Protein AF-A0A7K3DHT8-F1 (afdb_monomer_lite)

Foldseek 3Di:
DVVVVVVVVCVVVVVVNVVVVVVVVVVVVVVCVVVVVVVVVVVVVVVVVVVVVCVPPDDDDFAAADDDDPPDPVDDDDDDDADALPDPDKDKDKDKDFPHGDDDDPVVQVVVCPDPPRPHGWDKTKIKMKMKMWHWHFFDKDQDDPPDDDDDDDDDDDDDDRDIDGHGIDIDIDIDMDIDMDTQQLCCCDDPNVPPDFPDADDDHNVCNPPQADADDPVRCVVVVNDQQDWDDHRNRIHGYRTD

Sequence (244 aa):
MFFTYLRRELRRRRKAALVVASGLALGIALVIVVNSVSSGMNKAQDKVLQSLYGLGTDMTVTKAASAPQSGESGRPRFKFDAKDSDSDEEQSSDRVMVQGFQTLAASTADKVAGQDGVADTVGGLSLQVMKVDGQFTRGQFKQDGSGGGGRTGGPGGGSGQPQGRVEGGGASFAVNSYSVYGTDVTKQGLGPLTSSKITKGRTFKASETDAKVVVADASYAKEKKLAVGDTVTVKGTKYKVIGV

Secondary structure (DSSP, 8-state):
-HHHHHHHHHHHSHHHHHHHHHHHHHHHHHHHHHHHHHHHHHHHHHHHHHHHHTTT------BPPPPPPTT---------PPBPTT----EEEEEEEESSSBPPPHHHHHHHHTSTT------EEEEEEEEEEEEEEPPEEEEP-------------------EEEE--EEEEEEEEEEEEEE-TT-TTSSTTTT---SSB----TT-TT-SEEEPPHHHHHHTT--TT-EEEETTEEEEEEE-

Radius of gyration: 37.82 Å; chains: 1; bounding box: 107×51×112 Å

Structure (mmCIF, N/CA/C/O backbone):
data_AF-A0A7K3DHT8-F1
#
_entry.id   AF-A0A7K3DHT8-F1
#
loop_
_atom_site.group_PDB
_atom_site.id
_atom_site.type_symbol
_atom_site.label_atom_id
_atom_site.label_alt_id
_atom_site.label_comp_id
_atom_site.label_asym_id
_atom_site.label_entity_id
_atom_site.label_seq_id
_atom_site.pdbx_PDB_ins_code
_atom_site.Cartn_x
_atom_site.Cartn_y
_atom_site.Cartn_z
_atom_site.occupancy
_atom_site.B_iso_or_equiv
_atom_site.auth_seq_id
_atom_site.auth_comp_id
_atom_site.auth_asym_id
_atom_site.auth_atom_id
_atom_site.pdbx_PDB_model_num
ATOM 1 N N . MET A 1 1 ? 49.530 -25.933 -47.198 1.00 73.69 1 MET A N 1
ATOM 2 C CA . MET A 1 1 ? 50.936 -25.455 -47.175 1.00 73.69 1 MET A CA 1
ATOM 3 C C . MET A 1 1 ? 51.089 -23.969 -46.811 1.00 73.69 1 MET A C 1
ATOM 5 O O . MET A 1 1 ? 52.024 -23.643 -46.091 1.00 73.69 1 MET A O 1
ATOM 9 N N . PHE A 1 2 ? 50.188 -23.066 -47.217 1.00 82.19 2 PHE A N 1
ATOM 10 C CA . PHE A 1 2 ? 50.310 -21.614 -46.979 1.00 82.19 2 PHE A CA 1
ATOM 11 C C . PHE A 1 2 ? 50.386 -21.185 -45.493 1.00 82.19 2 PHE A C 1
ATOM 13 O O . PHE A 1 2 ? 51.348 -20.537 -45.087 1.00 82.19 2 PHE A O 1
ATOM 20 N N . PHE A 1 3 ? 49.444 -21.617 -44.643 1.00 81.06 3 PHE A N 1
ATOM 21 C CA . PHE A 1 3 ? 49.417 -21.242 -43.216 1.00 81.06 3 PHE A CA 1
ATOM 22 C C . PHE A 1 3 ? 50.651 -21.703 -42.427 1.00 81.06 3 PHE A C 1
ATOM 24 O O . PHE A 1 3 ? 51.114 -21.013 -41.520 1.00 81.06 3 PHE A O 1
ATOM 31 N N . THR A 1 4 ? 51.221 -22.855 -42.786 1.00 82.56 4 THR A N 1
ATOM 32 C CA . THR A 1 4 ? 52.458 -23.374 -42.185 1.00 82.56 4 THR A CA 1
ATOM 33 C C . THR A 1 4 ? 53.684 -22.540 -42.557 1.00 82.56 4 THR A C 1
ATOM 35 O O . THR A 1 4 ? 54.540 -22.321 -41.697 1.00 82.56 4 THR A O 1
ATOM 38 N N . TYR A 1 5 ? 53.756 -22.030 -43.792 1.00 82.88 5 TYR A N 1
ATOM 39 C CA . TYR A 1 5 ? 54.814 -21.106 -44.213 1.00 82.88 5 TYR A CA 1
ATOM 40 C C . TYR A 1 5 ? 54.644 -19.726 -43.567 1.00 82.88 5 TYR A C 1
ATOM 42 O O . TYR A 1 5 ? 55.590 -19.224 -42.961 1.00 82.88 5 TYR A O 1
ATOM 50 N N . LEU A 1 6 ? 53.427 -19.175 -43.563 1.00 83.69 6 LEU A N 1
ATOM 51 C CA . LEU A 1 6 ? 53.108 -17.895 -42.920 1.00 83.69 6 LEU A CA 1
ATOM 52 C C . LEU A 1 6 ? 53.439 -17.902 -41.418 1.00 83.69 6 LEU A C 1
ATOM 54 O O . LEU A 1 6 ? 54.089 -16.993 -40.904 1.00 83.69 6 LEU A O 1
ATOM 58 N N . ARG A 1 7 ? 53.065 -18.974 -40.707 1.00 83.19 7 ARG A N 1
ATOM 59 C CA . ARG A 1 7 ? 53.364 -19.139 -39.276 1.00 83.19 7 ARG A CA 1
ATOM 60 C C . ARG A 1 7 ? 54.865 -19.220 -39.001 1.00 83.19 7 ARG A C 1
ATOM 62 O O . ARG A 1 7 ? 55.318 -18.698 -37.982 1.00 83.19 7 ARG A O 1
ATOM 69 N N . ARG A 1 8 ? 55.639 -19.886 -39.868 1.00 84.50 8 ARG A N 1
ATOM 70 C CA . ARG A 1 8 ? 57.106 -19.970 -39.741 1.00 84.50 8 ARG A CA 1
ATOM 71 C C . ARG A 1 8 ? 57.772 -18.620 -40.002 1.00 84.50 8 ARG A C 1
ATOM 73 O O . ARG A 1 8 ? 58.681 -18.267 -39.251 1.00 84.50 8 ARG A O 1
ATOM 80 N N . GLU A 1 9 ? 57.284 -17.857 -40.975 1.00 83.69 9 GLU A N 1
ATOM 81 C CA . GLU A 1 9 ? 57.829 -16.540 -41.320 1.00 83.69 9 GLU A CA 1
ATOM 82 C C . GLU A 1 9 ? 57.552 -15.499 -40.220 1.00 83.69 9 GLU A C 1
ATOM 84 O O . GLU A 1 9 ? 58.474 -14.837 -39.733 1.00 83.69 9 GLU A O 1
ATOM 89 N N . LEU A 1 10 ? 56.321 -15.452 -39.697 1.00 80.88 10 LEU A N 1
ATOM 90 C CA . LEU A 1 10 ? 55.961 -14.609 -38.545 1.00 80.88 10 LEU A CA 1
ATOM 91 C C . LEU A 1 10 ? 56.771 -14.967 -37.286 1.00 80.88 10 LEU A C 1
ATOM 93 O O . LEU A 1 10 ? 57.177 -14.091 -36.520 1.00 80.88 10 LEU A O 1
ATOM 97 N N . ARG A 1 11 ? 57.075 -16.258 -37.084 1.00 83.31 11 ARG A N 1
ATOM 98 C CA . ARG A 1 11 ? 57.932 -16.723 -35.980 1.00 83.31 11 ARG A CA 1
ATOM 99 C C . ARG A 1 11 ? 59.414 -16.413 -36.163 1.00 83.31 11 ARG A C 1
ATOM 101 O O . ARG A 1 11 ? 60.122 -16.488 -35.158 1.00 83.31 11 ARG A O 1
ATOM 108 N N . ARG A 1 12 ? 59.899 -16.122 -37.372 1.00 88.06 12 ARG A N 1
ATOM 109 C CA . ARG A 1 12 ? 61.286 -15.679 -37.599 1.00 88.06 12 ARG A CA 1
ATOM 110 C C . ARG A 1 12 ? 61.425 -14.169 -37.404 1.00 88.06 12 ARG A C 1
ATOM 112 O O . ARG A 1 12 ? 62.402 -13.734 -36.806 1.00 88.06 12 ARG A O 1
ATOM 119 N N . ARG A 1 13 ? 60.412 -13.379 -37.780 1.00 89.31 13 ARG A N 1
ATOM 120 C CA . ARG A 1 13 ? 60.397 -11.907 -37.640 1.00 89.31 13 ARG A CA 1
ATOM 121 C C . ARG A 1 13 ? 59.599 -11.408 -36.425 1.00 89.31 13 ARG A C 1
ATOM 123 O O . ARG A 1 13 ? 58.914 -10.392 -36.504 1.00 89.31 13 ARG A O 1
ATOM 130 N N . ARG A 1 14 ? 59.695 -12.099 -35.280 1.00 81.81 14 ARG A N 1
ATOM 131 C CA . ARG A 1 14 ? 58.839 -11.841 -34.097 1.00 81.81 14 ARG A CA 1
ATOM 132 C C . ARG A 1 14 ? 58.887 -10.400 -33.600 1.00 81.81 14 ARG A C 1
ATOM 134 O O . ARG A 1 14 ? 57.849 -9.868 -33.240 1.00 81.81 14 ARG A O 1
ATOM 141 N N . LYS A 1 15 ? 60.068 -9.772 -33.589 1.00 83.81 15 LYS A N 1
ATOM 142 C CA . LYS A 1 15 ? 60.234 -8.399 -33.084 1.00 83.81 15 LYS A CA 1
ATOM 143 C C . LYS A 1 15 ? 59.459 -7.385 -33.935 1.00 83.81 15 LYS A C 1
ATOM 145 O O . LYS A 1 15 ? 58.697 -6.603 -33.389 1.00 83.81 15 LYS A O 1
ATOM 150 N N . ALA A 1 16 ? 59.591 -7.452 -35.260 1.00 86.00 16 ALA A N 1
ATOM 151 C CA . ALA A 1 16 ? 58.875 -6.559 -36.173 1.00 86.00 16 ALA A CA 1
ATOM 152 C C . ALA A 1 16 ? 57.368 -6.866 -36.221 1.00 86.00 16 ALA A C 1
ATOM 154 O O . ALA A 1 16 ? 56.549 -5.955 -36.149 1.00 86.00 16 ALA A O 1
ATOM 155 N N . ALA A 1 17 ? 56.996 -8.149 -36.276 1.00 87.12 17 ALA A N 1
ATOM 156 C CA . ALA A 1 17 ? 55.595 -8.561 -36.315 1.00 87.12 17 ALA A CA 1
ATOM 157 C C . ALA A 1 17 ? 54.829 -8.175 -35.037 1.00 87.12 17 ALA A C 1
ATOM 159 O O . ALA A 1 17 ? 53.684 -7.751 -35.136 1.00 87.12 17 ALA A O 1
ATOM 160 N N . LEU A 1 18 ? 55.454 -8.272 -33.854 1.00 88.19 18 LEU A N 1
ATOM 161 C CA . LEU A 1 18 ? 54.838 -7.840 -32.595 1.00 88.19 18 LEU A CA 1
ATOM 162 C C . LEU A 1 18 ? 54.612 -6.328 -32.553 1.00 88.19 18 LEU A C 1
ATOM 164 O O . LEU A 1 18 ? 53.541 -5.909 -32.144 1.00 88.19 18 LEU A O 1
ATOM 168 N N . VAL A 1 19 ? 55.571 -5.512 -33.002 1.00 91.38 19 VAL A N 1
ATOM 169 C CA . VAL A 1 19 ? 55.402 -4.046 -33.014 1.00 91.38 19 VAL A CA 1
ATOM 170 C C . VAL A 1 19 ? 54.250 -3.636 -33.936 1.00 91.38 19 VAL A C 1
ATOM 172 O O . VAL A 1 19 ? 53.390 -2.856 -33.530 1.00 91.38 19 VAL A O 1
ATOM 175 N N . VAL A 1 20 ? 54.182 -4.213 -35.140 1.00 91.31 20 VAL A N 1
ATOM 176 C CA . VAL A 1 20 ? 53.094 -3.945 -36.097 1.00 91.31 20 VAL A CA 1
ATOM 177 C C . VAL A 1 20 ? 51.745 -4.434 -35.560 1.00 91.31 20 VAL A C 1
ATOM 179 O O . VAL A 1 20 ? 50.761 -3.699 -35.613 1.00 91.31 20 VAL A O 1
ATOM 182 N N . ALA A 1 21 ? 51.694 -5.645 -34.996 1.00 92.56 21 ALA A N 1
ATOM 183 C CA . ALA A 1 21 ? 50.467 -6.200 -34.429 1.00 92.56 21 ALA A CA 1
ATOM 184 C C . ALA A 1 21 ? 49.980 -5.399 -33.214 1.00 92.56 21 ALA A C 1
ATOM 186 O O . ALA A 1 21 ? 48.784 -5.153 -33.105 1.00 92.56 21 ALA A O 1
ATOM 187 N N . SER A 1 22 ? 50.882 -4.949 -32.337 1.00 92.50 22 SER A N 1
ATOM 188 C CA . SER A 1 22 ? 50.539 -4.118 -31.180 1.00 92.50 22 SER A CA 1
ATOM 189 C C . SER A 1 22 ? 50.023 -2.741 -31.594 1.00 92.50 22 SER A C 1
ATOM 191 O O . SER A 1 22 ? 49.037 -2.281 -31.029 1.00 92.50 22 SER A O 1
ATOM 193 N N . GLY A 1 23 ? 50.629 -2.101 -32.602 1.00 94.12 23 GLY A N 1
ATOM 194 C CA . GLY A 1 23 ? 50.134 -0.826 -33.133 1.00 94.12 23 GLY A CA 1
ATOM 195 C C . GLY A 1 23 ? 48.722 -0.947 -33.714 1.00 94.12 23 GLY A C 1
ATOM 196 O O . GLY A 1 23 ? 47.844 -0.146 -33.396 1.00 94.12 23 GLY A O 1
ATOM 197 N N . LEU A 1 24 ? 48.477 -2.005 -34.493 1.00 95.94 24 LEU A N 1
ATOM 198 C CA . LEU A 1 24 ? 47.155 -2.297 -35.051 1.00 95.94 24 LEU A CA 1
ATOM 199 C C . LEU A 1 24 ? 46.137 -2.673 -33.959 1.00 95.94 24 LEU A C 1
ATOM 201 O O . LEU A 1 24 ? 45.002 -2.200 -33.985 1.00 95.94 24 LEU A O 1
ATOM 205 N N . ALA A 1 25 ? 46.546 -3.468 -32.968 1.00 95.75 25 ALA A N 1
ATOM 206 C CA . ALA A 1 25 ? 45.700 -3.854 -31.843 1.00 95.75 25 ALA A CA 1
ATOM 207 C C . ALA A 1 25 ? 45.299 -2.648 -30.984 1.00 95.75 25 ALA A C 1
ATOM 209 O O . ALA A 1 25 ? 44.136 -2.550 -30.608 1.00 95.75 25 ALA A O 1
ATOM 210 N N . LEU A 1 26 ? 46.220 -1.715 -30.715 1.00 96.75 26 LEU A N 1
ATOM 211 C CA . LEU A 1 26 ? 45.922 -0.485 -29.974 1.00 96.75 26 LEU A CA 1
ATOM 212 C C . LEU A 1 26 ? 44.913 0.396 -30.718 1.00 96.75 26 LEU A C 1
ATOM 214 O O . LEU A 1 26 ? 43.970 0.887 -30.100 1.00 96.75 26 LEU A O 1
ATOM 218 N N . GLY A 1 27 ? 45.067 0.546 -32.038 1.00 96.06 27 GLY A N 1
ATOM 219 C CA . GLY A 1 27 ? 44.109 1.290 -32.859 1.00 96.06 27 GLY A CA 1
ATOM 220 C C . GLY A 1 27 ? 42.705 0.681 -32.809 1.00 96.06 27 GLY A C 1
ATOM 221 O O . GLY A 1 27 ? 41.731 1.383 -32.543 1.00 96.06 27 GLY A O 1
ATOM 222 N N . ILE A 1 28 ? 42.600 -0.639 -32.986 1.00 96.38 28 ILE A N 1
ATOM 223 C CA . ILE A 1 28 ? 41.315 -1.352 -32.924 1.00 96.38 28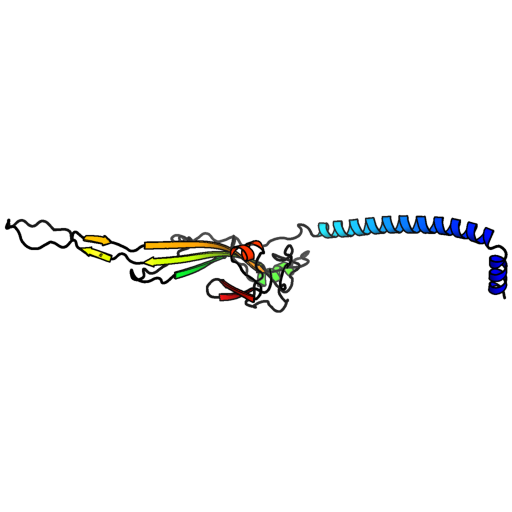 ILE A CA 1
ATOM 224 C C . ILE A 1 28 ? 40.717 -1.291 -31.511 1.00 96.38 28 ILE A C 1
ATOM 226 O O . ILE A 1 28 ? 39.520 -1.044 -31.364 1.00 96.38 28 ILE A O 1
ATOM 230 N N . ALA A 1 29 ? 41.535 -1.472 -30.470 1.00 96.38 29 ALA A N 1
ATOM 231 C CA . ALA A 1 29 ? 41.086 -1.417 -29.082 1.00 96.38 29 ALA A CA 1
ATOM 232 C C . ALA A 1 29 ? 40.489 -0.048 -28.738 1.00 96.38 29 ALA A C 1
ATOM 234 O O . ALA A 1 29 ? 39.409 0.010 -28.151 1.00 96.38 29 ALA A O 1
ATOM 235 N N . LEU A 1 30 ? 41.135 1.046 -29.157 1.00 97.19 30 LEU A N 1
ATOM 236 C CA . LEU A 1 30 ? 40.624 2.400 -28.938 1.00 97.19 30 LEU A CA 1
ATOM 237 C C . LEU A 1 30 ? 39.254 2.599 -29.600 1.00 97.19 30 LEU A C 1
ATOM 239 O O . LEU A 1 30 ? 38.327 3.091 -28.960 1.00 97.19 30 LEU A O 1
ATOM 243 N N . VAL A 1 31 ? 39.109 2.176 -30.859 1.00 97.12 31 VAL A N 1
ATOM 244 C CA . VAL A 1 31 ? 37.842 2.293 -31.599 1.00 97.12 31 VAL A CA 1
ATOM 245 C C . VAL A 1 31 ? 36.727 1.505 -30.909 1.00 97.12 31 VAL A C 1
ATOM 247 O O . VAL A 1 31 ? 35.623 2.024 -30.741 1.00 97.12 31 VAL A O 1
ATOM 250 N N . ILE A 1 32 ? 37.008 0.278 -30.457 1.00 97.12 32 ILE A N 1
ATOM 251 C CA . ILE A 1 32 ? 36.033 -0.540 -29.724 1.00 97.12 32 ILE A CA 1
ATOM 252 C C . ILE A 1 32 ? 35.627 0.142 -28.417 1.00 97.12 32 ILE A C 1
ATOM 254 O O . ILE A 1 32 ? 34.436 0.173 -28.108 1.00 97.12 32 ILE A O 1
ATOM 258 N N . VAL A 1 33 ? 36.579 0.704 -27.664 1.00 97.12 33 VAL A N 1
ATOM 259 C CA . VAL A 1 33 ? 36.291 1.397 -26.399 1.00 97.12 33 VAL A CA 1
ATOM 260 C C . VAL A 1 33 ? 35.382 2.597 -26.642 1.00 97.12 33 VAL A C 1
ATOM 262 O O . VAL A 1 33 ? 34.337 2.694 -26.005 1.00 97.12 33 VAL A O 1
ATOM 265 N N . VAL A 1 34 ? 35.718 3.468 -27.596 1.00 96.88 34 VAL A N 1
ATOM 266 C CA . VAL A 1 34 ? 34.916 4.667 -27.893 1.00 96.88 34 VAL A CA 1
ATOM 267 C C . VAL A 1 34 ? 33.511 4.287 -28.365 1.00 96.88 34 VAL A C 1
ATOM 269 O O . VAL A 1 34 ? 32.529 4.819 -27.845 1.00 96.88 34 VAL A O 1
ATOM 272 N N . ASN A 1 35 ? 33.391 3.315 -29.274 1.00 96.81 35 ASN A N 1
ATOM 273 C CA . ASN A 1 35 ? 32.086 2.848 -29.748 1.00 96.81 35 ASN A CA 1
ATOM 274 C C . ASN A 1 35 ? 31.264 2.192 -28.634 1.00 96.81 35 ASN A C 1
ATOM 276 O O . ASN A 1 35 ? 30.055 2.405 -28.555 1.00 96.81 35 ASN A O 1
ATOM 280 N N . SER A 1 36 ? 31.904 1.422 -27.753 1.00 96.38 36 SER A N 1
ATOM 281 C CA . SER A 1 36 ? 31.227 0.775 -26.624 1.00 96.38 36 SER A CA 1
ATOM 282 C C . SER A 1 36 ? 30.740 1.797 -25.605 1.00 96.38 36 SER A C 1
ATOM 284 O O . SER A 1 36 ? 29.611 1.690 -25.132 1.00 96.38 36 SER A O 1
ATOM 286 N N . VAL A 1 37 ? 31.554 2.812 -25.302 1.00 96.38 37 VAL A N 1
ATOM 287 C CA . VAL A 1 37 ? 31.177 3.903 -24.394 1.00 96.38 37 VAL A CA 1
ATOM 288 C C . VAL A 1 37 ? 30.048 4.738 -24.996 1.00 96.38 37 VAL A C 1
ATOM 290 O O . VAL A 1 37 ? 29.056 4.981 -24.316 1.00 96.38 37 VAL A O 1
ATOM 293 N N . SER A 1 38 ? 30.138 5.115 -26.276 1.00 95.50 38 SER A N 1
ATOM 294 C CA . SER A 1 38 ? 29.088 5.882 -26.959 1.00 95.50 38 SER A CA 1
ATOM 295 C C . SER A 1 38 ? 27.774 5.098 -27.049 1.00 95.50 38 SER A C 1
ATOM 297 O O . SER A 1 38 ? 26.723 5.609 -26.670 1.00 95.50 38 SER A O 1
ATOM 299 N N . SER A 1 39 ? 27.825 3.821 -27.446 1.00 93.94 39 SER A N 1
ATOM 300 C CA . SER A 1 39 ? 26.640 2.954 -27.471 1.00 93.94 39 SER A CA 1
ATOM 301 C C . SER A 1 39 ? 26.062 2.733 -26.072 1.00 93.94 39 SER A C 1
ATOM 303 O O . SER A 1 39 ? 24.844 2.745 -25.906 1.00 93.94 39 SER A O 1
ATOM 305 N N . GLY A 1 40 ? 26.916 2.550 -25.062 1.00 93.88 40 GLY A N 1
ATOM 306 C CA . GLY A 1 40 ? 26.501 2.412 -23.668 1.00 93.88 40 GLY A CA 1
ATOM 307 C C . GLY A 1 40 ? 25.807 3.667 -23.145 1.00 93.88 40 GLY A C 1
ATOM 308 O O . GLY A 1 40 ? 24.759 3.559 -22.512 1.00 93.88 40 GLY A O 1
ATOM 309 N N . MET A 1 41 ? 26.340 4.847 -23.467 1.00 94.69 41 MET A N 1
ATOM 310 C CA . MET A 1 41 ? 25.742 6.131 -23.108 1.00 94.69 41 MET A CA 1
ATOM 311 C C . MET A 1 41 ? 24.393 6.335 -23.800 1.00 94.69 41 MET A C 1
ATOM 313 O O . MET A 1 41 ? 23.425 6.656 -23.118 1.00 94.69 41 MET A O 1
ATOM 317 N N . ASN A 1 42 ? 24.296 6.074 -25.107 1.00 91.44 42 ASN A N 1
ATOM 318 C CA . ASN A 1 42 ? 23.032 6.181 -25.841 1.00 91.44 42 ASN A CA 1
ATOM 319 C C . ASN A 1 42 ? 21.976 5.230 -25.262 1.00 91.44 42 ASN A C 1
ATOM 321 O O . ASN A 1 42 ? 20.873 5.655 -24.953 1.00 91.44 42 ASN A O 1
ATOM 325 N N . LYS A 1 43 ? 22.337 3.971 -24.979 1.00 90.25 43 LYS A N 1
ATOM 326 C CA . LYS A 1 43 ? 21.428 3.009 -24.331 1.00 90.25 43 LYS A CA 1
ATOM 327 C C . LYS A 1 43 ? 20.997 3.447 -22.933 1.00 90.25 43 LYS A C 1
ATOM 329 O O . LYS A 1 43 ? 19.859 3.206 -22.539 1.00 90.25 43 LYS A O 1
ATOM 334 N N . ALA A 1 44 ? 21.901 4.048 -22.159 1.00 88.12 44 ALA A N 1
ATOM 335 C CA . ALA A 1 44 ? 21.572 4.578 -20.841 1.00 88.12 44 ALA A CA 1
ATOM 336 C C . ALA A 1 44 ? 20.606 5.766 -20.948 1.00 88.12 44 ALA A C 1
ATOM 338 O O . ALA A 1 44 ? 19.644 5.830 -20.186 1.00 88.12 44 ALA A O 1
ATOM 339 N N . GLN A 1 45 ? 20.824 6.658 -21.916 1.00 82.81 45 GLN A N 1
ATOM 340 C CA . GLN A 1 45 ? 19.926 7.774 -22.210 1.00 82.81 45 GLN A CA 1
ATOM 341 C C . GLN A 1 45 ? 18.556 7.273 -22.671 1.00 82.81 45 GLN A C 1
ATOM 343 O O . GLN A 1 45 ? 17.560 7.653 -22.069 1.00 82.81 45 GLN A O 1
ATOM 348 N N . ASP A 1 46 ? 18.496 6.353 -23.635 1.00 83.06 46 ASP A N 1
ATOM 349 C CA . ASP A 1 46 ? 17.245 5.761 -24.124 1.00 83.06 46 ASP A CA 1
ATOM 350 C C . ASP A 1 46 ? 16.449 5.110 -22.992 1.00 83.06 46 ASP A C 1
ATOM 352 O O . ASP A 1 46 ? 15.239 5.292 -22.894 1.00 83.06 46 ASP A O 1
ATOM 356 N N . LYS A 1 47 ? 17.127 4.397 -22.085 1.00 79.69 47 LYS A N 1
ATOM 357 C CA . LYS A 1 47 ? 16.486 3.761 -20.930 1.00 79.69 47 LYS A CA 1
ATOM 358 C C . LYS A 1 47 ? 15.909 4.782 -19.945 1.00 79.69 47 LYS A C 1
ATOM 360 O O . LYS A 1 47 ? 14.827 4.561 -19.404 1.00 79.69 47 LYS A O 1
ATOM 365 N N . VAL A 1 48 ? 16.610 5.892 -19.705 1.00 78.75 48 VAL A N 1
ATOM 366 C CA . VAL A 1 48 ? 16.108 6.983 -18.852 1.00 78.75 48 VAL A CA 1
ATOM 367 C C . VAL A 1 48 ? 14.942 7.690 -19.535 1.00 78.75 48 VAL A C 1
ATOM 369 O O . VAL A 1 48 ? 13.909 7.888 -18.906 1.00 78.75 48 VAL A O 1
ATOM 372 N N . LEU A 1 49 ? 15.057 7.999 -20.827 1.00 71.56 49 LEU A N 1
ATOM 373 C CA . LEU A 1 49 ? 13.995 8.640 -21.599 1.00 71.56 49 LEU A CA 1
ATOM 374 C C . LEU A 1 49 ? 12.748 7.751 -21.692 1.00 71.56 49 LEU A C 1
ATOM 376 O O . LEU A 1 49 ? 11.649 8.250 -21.492 1.00 71.56 49 LEU A O 1
ATOM 380 N N . GLN A 1 50 ? 12.887 6.437 -21.893 1.00 65.75 50 GLN A N 1
ATOM 381 C CA . GLN A 1 50 ? 11.768 5.484 -21.825 1.00 65.75 50 GLN A CA 1
ATOM 382 C C . GLN A 1 50 ? 11.095 5.467 -20.452 1.00 65.75 50 GLN A C 1
ATOM 384 O O . GLN A 1 50 ? 9.871 5.406 -20.379 1.00 65.75 50 GLN A O 1
ATOM 389 N N . SER A 1 51 ? 11.870 5.576 -19.369 1.00 62.84 51 SER A N 1
ATOM 390 C CA . SER A 1 51 ? 11.303 5.727 -18.027 1.00 62.84 51 SER A CA 1
ATOM 391 C C . SER A 1 51 ? 10.532 7.042 -17.862 1.00 62.84 51 SER A C 1
ATOM 393 O O . SER A 1 51 ? 9.658 7.106 -17.003 1.00 62.84 51 SER A O 1
ATOM 395 N N . LEU A 1 52 ? 10.841 8.073 -18.660 1.00 62.06 52 LEU A N 1
ATOM 396 C CA . LEU A 1 52 ? 10.121 9.348 -18.686 1.00 62.06 52 LEU A CA 1
ATOM 397 C C . LEU A 1 52 ? 8.899 9.333 -19.621 1.00 62.06 52 LEU A C 1
ATOM 399 O O . LEU A 1 52 ? 7.930 10.026 -19.337 1.00 62.06 52 LEU A O 1
ATOM 403 N N . TYR A 1 53 ? 8.901 8.531 -20.694 1.00 59.62 53 TYR A N 1
ATOM 404 C CA . TYR A 1 53 ? 7.792 8.447 -21.661 1.00 59.62 53 TYR A CA 1
ATOM 405 C C . TYR A 1 53 ? 6.471 7.928 -21.060 1.00 59.62 53 TYR A C 1
ATOM 407 O O . TYR A 1 53 ? 5.416 8.197 -21.624 1.00 59.62 53 TYR A O 1
ATOM 415 N N . GLY A 1 54 ? 6.517 7.219 -19.926 1.00 60.62 54 GLY A N 1
ATOM 416 C CA . GLY A 1 54 ? 5.330 6.809 -19.156 1.00 60.62 54 GLY A CA 1
ATOM 417 C C . GLY A 1 54 ? 5.095 7.620 -17.876 1.00 60.62 54 GLY A C 1
ATOM 418 O O . GLY A 1 54 ? 4.164 7.345 -17.126 1.00 60.62 54 GLY A O 1
ATOM 419 N N . LEU A 1 55 ? 5.945 8.607 -17.582 1.00 64.25 55 LEU A N 1
ATOM 420 C CA . LEU A 1 55 ? 5.856 9.395 -16.355 1.00 64.25 55 LEU A CA 1
ATOM 421 C C . LEU A 1 55 ? 4.805 10.492 -16.551 1.00 64.25 55 LEU A C 1
ATOM 423 O O . LEU A 1 55 ? 4.998 11.429 -17.320 1.00 64.25 55 LEU A O 1
ATOM 427 N N . GLY A 1 56 ? 3.673 10.358 -15.860 1.00 65.69 56 GLY A N 1
ATOM 428 C CA . GLY A 1 56 ? 2.559 11.308 -15.947 1.00 65.69 56 GLY A CA 1
ATOM 429 C C . GLY A 1 56 ? 1.499 10.980 -17.004 1.00 65.69 56 GLY A C 1
ATOM 430 O O . GLY A 1 56 ? 0.570 11.766 -17.165 1.00 65.69 56 GLY A O 1
ATOM 431 N N . THR A 1 57 ? 1.585 9.830 -17.687 1.00 78.06 57 THR A N 1
ATOM 432 C CA . THR A 1 57 ? 0.466 9.295 -18.495 1.00 78.06 57 THR A CA 1
ATOM 433 C C . THR A 1 57 ? -0.595 8.599 -17.643 1.00 78.06 57 THR A C 1
ATOM 435 O O . THR A 1 57 ? -1.665 8.254 -18.140 1.00 78.06 57 THR A O 1
ATOM 438 N N . ASP A 1 58 ? -0.308 8.390 -16.359 1.00 80.81 58 ASP A N 1
ATOM 439 C CA . ASP A 1 58 ? -1.248 7.807 -15.416 1.00 80.81 58 ASP A CA 1
ATOM 440 C C . ASP A 1 58 ? -2.393 8.786 -15.146 1.00 80.81 58 ASP A C 1
ATOM 442 O O . ASP A 1 58 ? -2.190 9.913 -14.690 1.00 80.81 58 ASP A O 1
ATOM 446 N N . MET A 1 59 ? -3.620 8.337 -15.399 1.00 83.81 59 MET A N 1
ATOM 447 C CA . MET A 1 59 ? -4.826 9.091 -15.078 1.00 83.81 59 MET A CA 1
ATOM 448 C C . MET A 1 59 ? -5.586 8.411 -13.945 1.00 83.81 59 MET A C 1
ATOM 450 O O . MET A 1 59 ? -5.969 7.245 -14.039 1.00 83.81 59 MET A O 1
ATOM 454 N N . THR A 1 60 ? -5.869 9.166 -12.884 1.00 87.25 60 THR A N 1
ATOM 455 C CA . THR A 1 60 ? -6.701 8.686 -11.777 1.00 87.25 60 THR A CA 1
ATOM 456 C C . THR A 1 60 ? -8.164 9.012 -12.048 1.00 87.25 60 THR A C 1
ATOM 458 O O . THR A 1 60 ? -8.574 10.173 -12.010 1.00 87.25 60 THR A O 1
ATOM 461 N N . VAL A 1 61 ? -8.977 7.981 -12.266 1.00 87.88 61 VAL A N 1
ATOM 462 C CA . VAL A 1 61 ? -10.431 8.127 -12.401 1.00 87.88 61 VAL A CA 1
ATOM 463 C C . VAL A 1 61 ? -11.079 8.065 -11.021 1.00 87.88 61 VAL A C 1
ATOM 465 O O . VAL A 1 61 ? -10.887 7.112 -10.268 1.00 87.88 61 VAL A O 1
ATOM 468 N N . THR A 1 62 ? -11.873 9.079 -10.684 1.00 87.75 62 THR A N 1
ATOM 469 C CA . THR A 1 62 ? -12.573 9.168 -9.396 1.00 87.75 62 THR A CA 1
ATOM 470 C C . THR A 1 62 ? -14.030 9.580 -9.584 1.00 87.75 62 THR A C 1
ATOM 472 O O . THR A 1 62 ? -14.401 10.148 -10.610 1.00 87.75 62 THR A O 1
ATOM 475 N N . LYS A 1 63 ? -14.883 9.269 -8.599 1.00 85.69 63 LYS A N 1
ATOM 476 C CA . LYS A 1 63 ? -16.317 9.581 -8.640 1.00 85.69 63 LYS A CA 1
ATOM 477 C C . LYS A 1 63 ? -16.688 10.649 -7.620 1.00 85.69 63 LYS A C 1
ATOM 479 O O . LYS A 1 63 ? -16.635 10.391 -6.422 1.00 85.69 63 LYS A O 1
ATOM 484 N N . ALA A 1 64 ? -17.162 11.806 -8.077 1.00 81.12 64 ALA A N 1
ATOM 485 C CA . ALA A 1 64 ? -17.651 12.862 -7.192 1.00 81.12 64 ALA A CA 1
ATOM 486 C C . ALA A 1 64 ? -18.613 12.325 -6.112 1.00 81.12 64 ALA A C 1
ATOM 488 O O . ALA A 1 64 ? -19.501 11.516 -6.394 1.00 81.12 64 ALA A O 1
ATOM 489 N N . ALA A 1 65 ? -18.427 12.770 -4.868 1.00 76.12 65 ALA A N 1
ATOM 490 C CA . ALA A 1 65 ? -19.336 12.423 -3.788 1.00 76.12 65 ALA A CA 1
ATOM 491 C C . ALA A 1 65 ? -20.642 13.213 -3.921 1.00 76.12 65 ALA A C 1
ATOM 493 O O . ALA A 1 65 ? -20.629 14.417 -4.171 1.00 76.12 65 ALA A O 1
ATOM 494 N N . SER A 1 66 ? -21.774 12.535 -3.749 1.00 74.56 66 SER A N 1
ATOM 495 C CA . SER A 1 66 ? -23.078 13.191 -3.661 1.00 74.56 66 SER A CA 1
ATOM 496 C C . SER A 1 66 ? -23.166 14.028 -2.382 1.00 74.56 66 SER A C 1
ATOM 498 O O . SER A 1 66 ? -22.635 13.627 -1.345 1.00 74.56 66 SER A O 1
ATOM 500 N N . ALA A 1 67 ? -23.847 15.176 -2.447 1.00 71.69 67 ALA A N 1
ATOM 501 C CA . ALA A 1 67 ? -24.104 15.988 -1.262 1.00 71.69 67 ALA A CA 1
ATOM 502 C C . ALA A 1 67 ? -24.865 15.163 -0.201 1.00 71.69 67 ALA A C 1
ATOM 504 O O . ALA A 1 67 ? -25.746 14.381 -0.573 1.00 71.69 67 ALA A O 1
ATOM 505 N N . PRO A 1 68 ? -24.552 15.323 1.100 1.00 70.19 68 PRO A N 1
ATOM 506 C CA . PRO A 1 68 ? -25.305 14.666 2.163 1.00 70.19 68 PRO A CA 1
ATOM 507 C C . PRO A 1 68 ? -26.783 15.055 2.086 1.00 70.19 68 PRO A C 1
ATOM 509 O O . PRO A 1 68 ? -27.105 16.218 1.824 1.00 70.19 68 PRO A O 1
ATOM 512 N N . GLN A 1 69 ? -27.686 14.105 2.334 1.00 72.19 69 GLN A N 1
ATOM 513 C CA . GLN A 1 69 ? -29.108 14.423 2.442 1.00 72.19 69 GLN A CA 1
ATOM 514 C C . GLN A 1 69 ? -29.357 15.313 3.671 1.00 72.19 69 GLN A C 1
ATOM 516 O O . GLN A 1 69 ? -28.685 15.202 4.700 1.00 72.19 69 GLN A O 1
ATOM 521 N N . SER A 1 70 ? -30.317 16.234 3.565 1.00 62.44 70 SER A N 1
ATOM 522 C CA . SER A 1 70 ? -30.663 17.168 4.640 1.00 62.44 70 SER A CA 1
ATOM 523 C C . SER A 1 70 ? -31.006 16.413 5.934 1.00 62.44 70 SER A C 1
ATOM 525 O O . SER A 1 70 ? -31.897 15.571 5.942 1.00 62.44 70 SER A O 1
ATOM 527 N N . GLY A 1 71 ? -30.296 16.712 7.029 1.00 64.56 71 GLY A N 1
ATOM 528 C CA . GLY A 1 71 ? -30.454 16.041 8.331 1.00 64.56 71 GLY A CA 1
ATOM 529 C C . GLY A 1 71 ? -29.409 14.959 8.626 1.00 64.56 71 GLY A C 1
ATOM 530 O O . GLY A 1 71 ? -29.216 14.582 9.784 1.00 64.56 71 GLY A O 1
ATOM 531 N N . GLU A 1 72 ? -28.652 14.524 7.620 1.00 60.81 72 GLU A N 1
ATOM 532 C CA . GLU A 1 72 ? -27.535 13.602 7.792 1.00 60.81 72 GLU A CA 1
ATOM 533 C C . GLU A 1 72 ? -26.253 14.403 8.054 1.00 60.81 72 GLU A C 1
ATOM 535 O O . GLU A 1 72 ? -25.518 14.802 7.149 1.00 60.81 72 GLU A O 1
ATOM 540 N N . SER A 1 73 ? -25.954 14.684 9.327 1.00 57.31 73 SER A N 1
ATOM 541 C CA . SER A 1 73 ? -24.609 15.146 9.672 1.00 57.31 73 SER A CA 1
ATOM 542 C C . SER A 1 73 ? -23.655 13.975 9.406 1.00 57.31 73 SER A C 1
ATOM 544 O O . SER A 1 73 ? -23.495 13.119 10.276 1.00 57.31 73 SER A O 1
ATOM 546 N N . GLY A 1 74 ? -23.031 13.915 8.227 1.00 65.00 74 GLY A N 1
ATOM 547 C CA . GLY A 1 74 ? -22.084 12.864 7.812 1.00 65.00 74 GLY A CA 1
ATOM 548 C C . GLY A 1 74 ? -20.794 12.782 8.646 1.00 65.00 74 GLY A C 1
ATOM 549 O O . GLY A 1 74 ? -19.790 12.236 8.199 1.00 65.00 74 GLY A O 1
ATOM 550 N N . ARG A 1 75 ? -20.794 13.349 9.857 1.00 73.75 75 ARG A N 1
ATOM 551 C CA . ARG A 1 75 ? -19.684 13.313 10.803 1.00 73.75 75 ARG A CA 1
ATOM 552 C C . ARG A 1 75 ? -19.552 11.899 11.378 1.00 73.75 75 ARG A C 1
ATOM 554 O O . ARG A 1 75 ? -20.562 11.334 11.809 1.00 73.75 75 ARG A O 1
ATOM 561 N N . PRO A 1 76 ? -18.336 11.331 11.435 1.00 78.94 76 PRO A N 1
ATOM 562 C CA . PRO A 1 76 ? -18.093 10.069 12.121 1.00 78.94 76 PRO A CA 1
ATOM 563 C C . PRO A 1 76 ? -18.583 10.151 13.570 1.00 78.94 76 PRO A C 1
ATOM 565 O O . PRO A 1 76 ? -18.279 11.108 14.279 1.00 78.94 76 PRO A O 1
ATOM 568 N N . ARG A 1 77 ? -19.364 9.158 14.003 1.00 83.75 77 ARG A N 1
ATOM 569 C CA . ARG A 1 77 ? -19.818 9.021 15.390 1.00 83.75 77 ARG A CA 1
ATOM 570 C C . ARG A 1 77 ? -19.294 7.708 15.949 1.00 83.75 77 ARG A C 1
ATOM 572 O O . ARG A 1 77 ? -19.399 6.679 15.283 1.00 83.75 77 ARG A O 1
ATOM 579 N N . PHE A 1 78 ? -18.790 7.766 17.173 1.00 87.62 78 PHE A N 1
ATOM 580 C CA . PHE A 1 78 ? -18.389 6.611 17.963 1.00 87.62 78 PHE A CA 1
ATOM 581 C C . PHE A 1 78 ? -19.336 6.507 19.156 1.00 87.62 78 PHE A C 1
ATOM 583 O O . PHE A 1 78 ? -19.753 7.529 19.705 1.00 87.62 78 PHE A O 1
ATOM 590 N N . LYS A 1 79 ? -19.734 5.285 19.504 1.00 87.19 79 LYS A N 1
ATOM 591 C CA . LYS A 1 79 ? -20.602 5.012 20.650 1.00 87.19 79 LYS A CA 1
ATOM 592 C C . LYS A 1 79 ? -19.842 4.102 21.597 1.00 87.19 79 LYS A C 1
ATOM 594 O O . LYS A 1 79 ? -19.370 3.053 21.172 1.00 87.19 79 LYS A O 1
ATOM 599 N N . PHE A 1 80 ? -19.746 4.541 22.841 1.00 89.31 80 PHE A N 1
ATOM 600 C CA . PHE A 1 80 ? -19.101 3.833 23.931 1.00 89.31 80 PHE A CA 1
ATOM 601 C C . PHE A 1 80 ? -20.079 3.801 25.095 1.00 89.31 80 PHE A C 1
ATOM 603 O O . PHE A 1 80 ? -20.732 4.806 25.386 1.00 89.31 80 PHE A O 1
ATOM 610 N N . ASP A 1 81 ? -20.196 2.638 25.716 1.00 88.44 81 ASP A N 1
ATOM 611 C CA . ASP A 1 81 ? -21.092 2.429 26.846 1.00 88.44 81 ASP A CA 1
ATOM 612 C C . ASP A 1 81 ? -20.323 2.671 28.138 1.00 88.44 81 ASP A C 1
ATOM 614 O O . ASP A 1 81 ? -19.231 2.135 28.310 1.00 88.44 81 ASP A O 1
ATOM 618 N N . ALA A 1 82 ? -20.896 3.460 29.050 1.00 87.38 82 ALA A N 1
ATOM 619 C CA . ALA A 1 82 ? -20.294 3.672 30.360 1.00 87.38 82 ALA A CA 1
ATOM 620 C C . ALA A 1 82 ? -20.267 2.346 31.127 1.00 87.38 82 ALA A C 1
ATOM 622 O O . ALA A 1 82 ? -21.319 1.769 31.412 1.00 87.38 82 ALA A O 1
ATOM 623 N N . LYS A 1 83 ? -19.065 1.885 31.456 1.00 89.19 83 LYS A N 1
ATOM 624 C CA . LYS A 1 83 ? -18.816 0.728 32.310 1.00 89.19 83 LYS A CA 1
ATOM 625 C C . LYS A 1 83 ? -18.897 1.116 33.781 1.00 89.19 83 LYS A C 1
ATOM 627 O O . LYS A 1 83 ? -18.913 2.301 34.127 1.00 89.19 83 LYS A O 1
ATOM 632 N N . ASP A 1 84 ? -18.967 0.114 34.646 1.00 85.94 84 ASP A N 1
ATOM 633 C CA . ASP A 1 84 ? -18.946 0.330 36.090 1.00 85.94 84 ASP A CA 1
ATOM 634 C C . ASP A 1 84 ? -17.631 0.989 36.529 1.00 85.94 84 ASP A C 1
ATOM 636 O O . ASP A 1 84 ? -16.612 0.894 35.845 1.00 85.94 84 ASP A O 1
ATOM 640 N N . SER A 1 85 ? -17.657 1.687 37.666 1.00 79.25 85 SER A N 1
ATOM 641 C CA . SER A 1 85 ? -16.520 2.476 38.169 1.00 79.25 85 SER A CA 1
ATOM 642 C C . SER A 1 85 ? -15.244 1.664 38.386 1.00 79.25 85 SER A C 1
ATOM 644 O O . SER A 1 85 ? -14.157 2.227 38.314 1.00 79.25 85 SER A O 1
ATOM 646 N N . ASP A 1 86 ? -15.394 0.362 38.622 1.00 81.31 86 ASP A N 1
ATOM 647 C CA . ASP A 1 86 ? -14.308 -0.558 38.967 1.00 81.31 86 ASP A CA 1
ATOM 648 C C . ASP A 1 86 ? -13.860 -1.388 37.748 1.00 81.31 86 ASP A C 1
ATOM 650 O O . ASP A 1 86 ? -13.078 -2.329 37.871 1.00 81.31 86 ASP A O 1
ATOM 654 N N . SER A 1 87 ? -14.403 -1.086 36.563 1.00 80.12 87 SER A N 1
ATOM 655 C CA . SER A 1 87 ? -14.108 -1.802 35.327 1.00 80.12 87 SER A CA 1
ATOM 656 C C . SER A 1 87 ? -12.916 -1.183 34.611 1.00 80.12 87 SER A C 1
ATOM 658 O O . SER A 1 87 ? -13.010 -0.048 34.153 1.00 80.12 87 SER A O 1
ATOM 660 N N . ASP A 1 88 ? -11.857 -1.969 34.417 1.00 82.44 88 ASP A N 1
ATOM 661 C CA . ASP A 1 88 ? -10.689 -1.634 33.585 1.00 82.44 88 ASP A CA 1
ATOM 662 C C . ASP A 1 88 ? -10.864 -2.061 32.111 1.00 82.44 88 ASP A C 1
ATOM 664 O O . ASP A 1 88 ? -9.896 -2.214 31.367 1.00 82.44 88 ASP A O 1
ATOM 668 N N . GLU A 1 89 ? -12.102 -2.312 31.669 1.00 86.38 89 GLU A N 1
ATOM 669 C CA . GLU A 1 89 ? -12.366 -2.763 30.302 1.00 86.38 89 GLU A CA 1
ATOM 670 C C . GLU A 1 89 ? -12.145 -1.642 29.279 1.00 86.38 89 GLU A C 1
ATOM 672 O O . GLU A 1 89 ? -12.865 -0.640 29.245 1.00 86.38 89 GLU A O 1
ATOM 677 N N . GLU A 1 90 ? -11.198 -1.863 28.370 1.00 87.44 90 GLU A N 1
ATOM 678 C CA . GLU A 1 90 ? -11.008 -1.011 27.203 1.00 87.44 90 GLU A CA 1
ATOM 679 C C . GLU A 1 90 ? -12.046 -1.318 26.117 1.00 87.44 90 GLU A C 1
ATOM 681 O O . GLU A 1 90 ? -12.344 -2.467 25.775 1.00 87.44 90 GLU A O 1
ATOM 686 N N . GLN A 1 91 ? -12.577 -0.257 25.523 1.00 90.31 91 GLN A N 1
ATOM 687 C CA . GLN A 1 91 ? -13.461 -0.302 24.375 1.00 90.31 91 GLN A CA 1
ATOM 688 C C . GLN A 1 91 ? -12.741 0.250 23.149 1.00 90.31 91 GLN A C 1
ATOM 690 O O . GLN A 1 91 ? -12.045 1.262 23.205 1.00 90.31 91 GLN A O 1
ATOM 695 N N . SER A 1 92 ? -12.953 -0.412 22.016 1.00 91.81 92 SER A N 1
ATOM 696 C CA . SER A 1 92 ? -12.316 -0.076 20.749 1.00 91.81 92 SER A CA 1
ATOM 697 C C . SER A 1 92 ? -13.355 0.010 19.642 1.00 91.81 92 SER A C 1
ATOM 699 O O . SER A 1 92 ? -14.231 -0.851 19.523 1.00 91.81 92 SER A O 1
ATOM 701 N N . SER A 1 93 ? -13.264 1.046 18.813 1.00 91.38 93 SER A N 1
ATOM 702 C CA . SER A 1 93 ? -14.140 1.220 17.660 1.00 91.38 93 SER A CA 1
ATOM 703 C C . SER A 1 93 ? -13.378 1.795 16.473 1.00 91.38 93 SER A C 1
ATOM 705 O O . SER A 1 93 ? -12.679 2.802 16.589 1.00 91.38 93 SER A O 1
ATOM 707 N N . ASP A 1 94 ? -13.566 1.172 15.309 1.00 93.12 94 ASP A N 1
ATOM 708 C CA . ASP A 1 94 ? -12.908 1.560 14.065 1.00 93.12 94 ASP A CA 1
ATOM 709 C C . ASP A 1 94 ? -13.936 2.052 13.046 1.00 93.12 94 ASP A C 1
ATOM 711 O O . ASP A 1 94 ? -14.957 1.404 12.780 1.00 93.12 94 ASP A O 1
ATOM 715 N N . ARG A 1 95 ? -13.615 3.158 12.377 1.00 91.38 95 ARG A N 1
ATOM 716 C CA . ARG A 1 95 ? -14.353 3.663 11.222 1.00 91.38 95 ARG A CA 1
ATOM 717 C C . ARG A 1 95 ? -13.429 3.712 10.013 1.00 91.38 95 ARG A C 1
ATOM 719 O O . ARG A 1 95 ? -12.445 4.440 10.006 1.00 91.38 95 ARG A O 1
ATOM 726 N N . VAL A 1 96 ? -13.784 2.949 8.984 1.00 91.88 96 VAL A N 1
ATOM 727 C CA . VAL A 1 96 ? -13.101 2.951 7.684 1.00 91.88 96 VAL A CA 1
ATOM 728 C C . VAL A 1 96 ? -13.892 3.835 6.736 1.00 91.88 96 VAL A C 1
ATOM 730 O O . VAL A 1 96 ? -15.099 3.642 6.571 1.00 91.88 96 VAL A O 1
ATOM 733 N N . MET A 1 97 ? -13.219 4.808 6.139 1.00 88.88 97 MET A N 1
ATOM 734 C CA . MET A 1 97 ? -13.804 5.796 5.240 1.00 88.88 97 MET A CA 1
ATOM 735 C C . MET A 1 97 ? -12.961 5.877 3.977 1.00 88.88 97 MET A C 1
ATOM 737 O O . MET A 1 97 ? -11.766 5.608 4.015 1.00 88.88 97 MET A O 1
ATOM 741 N N . VAL A 1 98 ? -13.571 6.250 2.859 1.00 88.81 98 VAL A N 1
ATOM 742 C CA . VAL A 1 98 ? -12.814 6.520 1.635 1.00 88.81 98 VAL A CA 1
ATOM 743 C C . VAL A 1 98 ? -12.133 7.874 1.787 1.00 88.81 98 VAL A C 1
ATOM 745 O O . VAL A 1 98 ? -12.767 8.846 2.202 1.00 88.81 98 VAL A O 1
ATOM 748 N N . GLN A 1 99 ? -10.842 7.939 1.475 1.00 75.12 99 GLN A N 1
ATOM 749 C CA . GLN A 1 99 ? -10.097 9.188 1.469 1.00 75.12 99 GLN A CA 1
ATOM 750 C C . GLN A 1 99 ? -10.412 9.918 0.150 1.00 75.12 99 GLN A C 1
ATOM 752 O O . GLN A 1 99 ? -9.828 9.627 -0.893 1.00 75.12 99 GLN A O 1
ATOM 757 N N . GLY A 1 100 ? -11.394 10.828 0.187 1.00 69.38 100 GLY A N 1
ATOM 758 C CA . GLY A 1 100 ? -11.814 11.657 -0.948 1.00 69.38 100 GLY A CA 1
ATOM 759 C C . GLY A 1 100 ? -13.222 11.346 -1.470 1.00 69.38 100 GLY A C 1
ATOM 760 O O . GLY A 1 100 ? -14.219 11.613 -0.806 1.00 69.38 100 GLY A O 1
ATOM 761 N N . PHE A 1 101 ? -13.279 10.860 -2.706 1.00 73.31 101 PHE A N 1
ATOM 762 C CA . PHE A 1 101 ? -14.470 10.654 -3.537 1.00 73.31 101 PHE A CA 1
ATOM 763 C C . PHE A 1 101 ? -15.288 9.388 -3.164 1.00 73.31 101 PHE A C 1
ATOM 765 O O . PHE A 1 101 ? -14.980 8.698 -2.196 1.00 73.31 101 PHE A O 1
ATOM 772 N N . GLN A 1 102 ? -16.363 9.071 -3.898 1.00 82.44 102 GLN A N 1
ATOM 773 C CA . GLN A 1 102 ? -17.104 7.805 -3.740 1.00 82.44 102 GLN A CA 1
ATOM 774 C C . GLN A 1 102 ? -16.331 6.613 -4.327 1.00 82.44 102 GLN A C 1
ATOM 776 O O . GLN A 1 102 ? -15.488 6.778 -5.209 1.00 82.44 102 GLN A O 1
ATOM 781 N N . THR A 1 103 ? -16.661 5.392 -3.888 1.00 87.69 103 THR A N 1
ATOM 782 C CA . THR A 1 103 ? -16.142 4.175 -4.525 1.00 87.69 103 THR A CA 1
ATOM 783 C C . THR A 1 103 ? -16.704 3.999 -5.936 1.00 87.69 103 THR A C 1
ATOM 785 O O . THR A 1 103 ? -17.850 4.348 -6.240 1.00 87.69 103 THR A O 1
ATOM 788 N N . LEU A 1 104 ? -15.877 3.426 -6.805 1.00 89.38 104 LEU A N 1
ATOM 789 C CA . LEU A 1 104 ? -16.257 2.959 -8.132 1.00 89.38 104 LEU A CA 1
ATOM 790 C C . LEU A 1 104 ? -16.387 1.434 -8.107 1.00 89.38 104 LEU A C 1
ATOM 792 O O . LEU A 1 104 ? -15.653 0.754 -7.394 1.00 89.38 10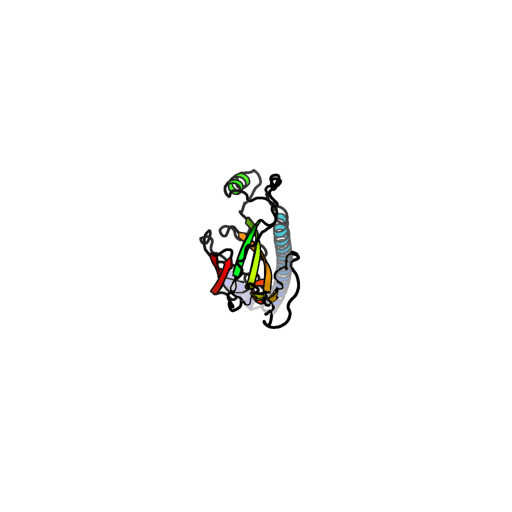4 LEU A O 1
ATOM 796 N N . ALA A 1 105 ? -17.324 0.896 -8.887 1.00 89.94 105 ALA A N 1
ATOM 797 C CA . ALA A 1 105 ? -17.401 -0.543 -9.109 1.00 89.94 105 ALA A CA 1
ATOM 798 C C . ALA A 1 105 ? -16.169 -1.021 -9.892 1.00 89.94 105 ALA A C 1
ATOM 800 O O . ALA A 1 105 ? -15.699 -0.311 -10.782 1.00 89.94 105 ALA A O 1
ATOM 801 N N . ALA A 1 106 ? -15.698 -2.240 -9.613 1.00 86.69 106 ALA A N 1
ATOM 802 C CA . ALA A 1 106 ? -14.562 -2.835 -10.322 1.00 86.69 106 ALA A CA 1
ATOM 803 C C . ALA A 1 106 ? -14.786 -2.881 -11.846 1.00 86.69 106 ALA A C 1
ATOM 805 O O . ALA A 1 106 ? -13.887 -2.542 -12.604 1.00 86.69 106 ALA A O 1
ATOM 806 N N . SER A 1 107 ? -16.025 -3.130 -12.290 1.00 90.44 107 SER A N 1
ATOM 807 C CA . SER A 1 107 ? -16.414 -3.113 -13.709 1.00 90.44 107 SER A CA 1
ATOM 808 C C . SER A 1 107 ? -16.178 -1.774 -14.420 1.00 90.44 107 SER A C 1
ATOM 810 O O . SER A 1 107 ? -16.219 -1.700 -15.645 1.00 90.44 107 SER A O 1
ATOM 812 N N . THR A 1 108 ? -16.009 -0.675 -13.679 1.00 91.88 108 THR A N 1
ATOM 813 C CA . THR A 1 108 ? -15.627 0.610 -14.278 1.00 91.88 108 THR A CA 1
ATOM 814 C C . THR A 1 108 ? -14.184 0.570 -14.774 1.00 91.88 108 THR A C 1
ATOM 816 O O . THR A 1 108 ? -13.912 1.148 -15.821 1.00 91.88 108 THR A O 1
ATOM 819 N N . ALA A 1 109 ? -13.282 -0.136 -14.081 1.00 89.69 109 ALA A N 1
ATOM 820 C CA . ALA A 1 109 ? -11.911 -0.325 -14.550 1.00 89.69 109 ALA A CA 1
ATOM 821 C C . ALA A 1 109 ? -11.889 -1.090 -15.882 1.00 89.69 109 ALA A C 1
ATOM 823 O O . ALA A 1 109 ? -11.190 -0.666 -16.794 1.00 89.69 109 ALA A O 1
ATOM 824 N N . ASP A 1 110 ? -12.739 -2.110 -16.048 1.00 90.69 110 ASP A N 1
ATOM 825 C CA . ASP A 1 110 ? -12.866 -2.851 -17.315 1.00 90.69 110 ASP A CA 1
ATOM 826 C C . ASP A 1 110 ? -13.337 -1.953 -18.471 1.00 90.69 110 ASP A C 1
ATOM 828 O O . ASP A 1 110 ? -12.856 -2.056 -19.598 1.00 90.69 110 ASP A O 1
ATOM 832 N N . LYS A 1 111 ? -14.258 -1.019 -18.196 1.00 93.62 111 LYS A N 1
ATOM 833 C CA . LYS A 1 111 ? -14.719 -0.039 -19.197 1.00 93.62 111 LYS A CA 1
ATOM 834 C C . LYS A 1 111 ? -13.627 0.950 -19.596 1.00 93.62 111 LYS A C 1
ATOM 836 O O . LYS A 1 111 ? -13.577 1.345 -20.760 1.00 93.62 111 LYS A O 1
ATOM 841 N N . VAL A 1 112 ? -12.800 1.370 -18.638 1.00 92.75 112 VAL A N 1
ATOM 842 C CA . VAL A 1 112 ? -11.649 2.252 -18.885 1.00 92.75 112 VAL A CA 1
ATOM 843 C C . VAL A 1 112 ? -10.577 1.507 -19.679 1.00 92.75 112 VAL A C 1
ATOM 845 O O . VAL A 1 112 ? -10.067 2.059 -20.646 1.00 92.75 112 VAL A O 1
ATOM 848 N N . ALA A 1 113 ? -10.312 0.241 -19.347 1.00 92.31 113 ALA A N 1
ATOM 849 C CA . ALA A 1 113 ? -9.374 -0.613 -20.075 1.00 92.31 113 ALA A CA 1
ATOM 850 C C . ALA A 1 113 ? -9.762 -0.813 -21.549 1.00 92.31 113 ALA A C 1
ATOM 852 O O . ALA A 1 113 ? -8.897 -1.029 -22.389 1.00 92.31 113 ALA A O 1
ATOM 853 N N . GLY A 1 114 ? -11.057 -0.734 -21.869 1.00 94.06 114 GLY A N 1
ATOM 854 C CA . GLY A 1 114 ? -11.559 -0.811 -23.241 1.00 94.06 114 GLY A CA 1
ATOM 855 C C . GLY A 1 114 ? -11.504 0.495 -24.042 1.00 94.06 114 GLY A C 1
ATOM 856 O O . GLY A 1 114 ? -11.984 0.498 -25.172 1.00 94.06 114 GLY A O 1
ATOM 857 N N . GLN A 1 115 ? -11.007 1.605 -23.481 1.00 95.50 115 GLN A N 1
ATOM 858 C CA . GLN A 1 115 ? -10.894 2.878 -24.206 1.00 95.50 115 GLN A CA 1
ATOM 859 C C . GLN A 1 115 ? -9.633 2.922 -25.078 1.00 95.50 115 GLN A C 1
ATOM 861 O O . GLN A 1 115 ? -8.575 2.420 -24.695 1.00 95.50 115 GLN A O 1
ATOM 866 N N . ASP A 1 116 ? -9.725 3.594 -26.224 1.00 94.56 116 ASP A N 1
ATOM 867 C CA . ASP A 1 116 ? -8.587 3.779 -27.122 1.00 94.56 116 ASP A CA 1
ATOM 868 C C . ASP A 1 116 ? -7.442 4.538 -26.433 1.00 94.56 116 ASP A C 1
ATOM 870 O O . ASP A 1 116 ? -7.643 5.560 -25.776 1.00 94.56 116 ASP A O 1
ATOM 874 N N . GLY A 1 117 ? -6.216 4.038 -26.601 1.00 89.56 117 GLY A N 1
ATOM 875 C CA . GLY A 1 117 ? -5.014 4.637 -26.015 1.00 89.56 117 GLY A CA 1
ATOM 876 C C . GLY A 1 117 ? -4.752 4.274 -24.549 1.00 89.56 117 GLY A C 1
ATOM 877 O O . GLY A 1 117 ? -3.718 4.677 -24.016 1.00 89.56 117 GLY A O 1
ATOM 878 N N . VAL A 1 118 ? -5.619 3.487 -23.900 1.00 92.06 118 VAL A N 1
ATOM 879 C CA . VAL A 1 118 ? -5.360 2.955 -22.553 1.00 92.06 118 VAL A CA 1
ATOM 880 C C . VAL A 1 118 ? -4.530 1.678 -22.663 1.00 92.06 118 VAL A C 1
ATOM 882 O O . VAL A 1 118 ? -4.994 0.657 -23.157 1.00 92.06 118 VAL A O 1
ATOM 885 N N . ALA A 1 119 ? -3.278 1.738 -22.205 1.00 89.75 119 ALA A N 1
ATOM 886 C CA . ALA A 1 119 ? -2.375 0.588 -22.241 1.00 89.75 119 ALA A CA 1
ATOM 887 C C . ALA A 1 119 ? -2.691 -0.445 -21.147 1.00 89.75 119 ALA A C 1
ATOM 889 O O . ALA A 1 119 ? -2.586 -1.647 -21.382 1.00 89.75 119 ALA A O 1
ATOM 890 N N . ASP A 1 120 ? -3.051 0.020 -19.949 1.00 89.44 120 ASP A N 1
ATOM 891 C CA . ASP A 1 120 ? -3.366 -0.839 -18.814 1.00 89.44 120 ASP A CA 1
ATOM 892 C C . ASP A 1 120 ? -4.244 -0.099 -17.788 1.00 89.44 120 ASP A C 1
ATOM 894 O O . ASP A 1 120 ? -4.366 1.128 -17.807 1.00 89.44 120 ASP A O 1
ATOM 898 N N . THR A 1 121 ? -4.904 -0.837 -16.899 1.00 91.31 121 THR A N 1
ATOM 899 C CA . THR A 1 121 ? -5.789 -0.289 -15.865 1.00 91.31 121 THR A CA 1
ATOM 900 C C . THR A 1 121 ? -5.768 -1.171 -14.6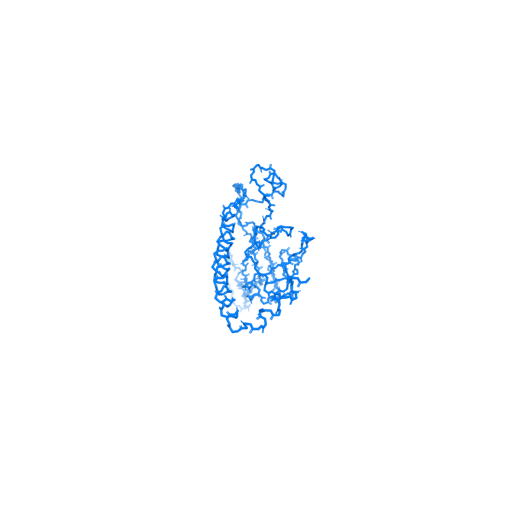25 1.00 91.31 121 THR A C 1
ATOM 902 O O . THR A 1 121 ? -5.768 -2.403 -14.717 1.00 91.31 121 THR A O 1
ATOM 905 N N . VAL A 1 122 ? -5.783 -0.526 -13.458 1.00 91.00 122 VAL A N 1
ATOM 906 C CA . VAL A 1 122 ? -5.842 -1.177 -12.146 1.00 91.00 122 VAL A CA 1
ATOM 907 C C . VAL A 1 122 ? -6.869 -0.509 -11.247 1.00 91.00 122 VAL A C 1
ATOM 909 O O . VAL A 1 122 ? -7.066 0.707 -11.288 1.00 91.00 122 VAL A O 1
ATOM 912 N N . GLY A 1 123 ? -7.511 -1.316 -10.406 1.00 89.62 123 GLY A N 1
ATOM 913 C CA . GLY A 1 123 ? -8.330 -0.825 -9.306 1.00 89.62 123 GLY A CA 1
ATOM 914 C C . GLY A 1 123 ? -7.470 -0.437 -8.103 1.00 89.62 123 GLY A C 1
ATOM 915 O O . GLY A 1 123 ? -6.516 -1.130 -7.749 1.00 89.62 123 GLY A O 1
ATOM 916 N N . GLY A 1 124 ? -7.837 0.657 -7.440 1.00 89.19 124 GLY A N 1
ATOM 917 C CA . GLY A 1 124 ? -7.213 1.089 -6.196 1.00 89.19 124 GLY A CA 1
ATOM 918 C C . GLY A 1 124 ? -8.243 1.661 -5.231 1.00 89.19 124 GLY A C 1
ATOM 919 O O . GLY A 1 124 ? -9.199 2.320 -5.639 1.00 89.19 124 GLY A O 1
ATOM 920 N N . LEU A 1 125 ? -8.044 1.413 -3.941 1.00 90.19 125 LEU A N 1
ATOM 921 C CA . LEU A 1 125 ? -8.788 2.051 -2.862 1.00 90.19 125 LEU A CA 1
ATOM 922 C C . LEU A 1 125 ? -7.819 2.885 -2.032 1.00 90.19 125 LEU A C 1
ATOM 924 O O . LEU A 1 125 ? -6.768 2.398 -1.631 1.00 90.19 125 LEU A O 1
ATOM 928 N N . SER A 1 126 ? -8.204 4.122 -1.737 1.00 90.31 126 SER A N 1
ATOM 929 C CA . SER A 1 126 ? -7.548 4.953 -0.731 1.00 90.31 126 SER A CA 1
ATOM 930 C C . SER A 1 126 ? -8.518 5.125 0.424 1.00 90.31 126 SER A C 1
ATOM 932 O O . SER A 1 126 ? -9.609 5.676 0.253 1.00 90.31 126 SER A O 1
ATOM 934 N N . LEU A 1 127 ? -8.168 4.572 1.579 1.00 92.31 127 LEU A N 1
ATOM 935 C CA . LEU A 1 127 ? -9.017 4.535 2.757 1.00 92.31 127 LEU A CA 1
ATOM 936 C C . LEU A 1 127 ? -8.312 5.232 3.913 1.00 92.31 127 LEU A C 1
ATOM 938 O O . LEU A 1 127 ? -7.100 5.132 4.073 1.00 92.31 127 LEU A O 1
ATOM 942 N N . GLN A 1 128 ? -9.093 5.879 4.763 1.00 93.00 128 GLN A N 1
ATOM 943 C CA . GLN A 1 128 ? -8.651 6.381 6.050 1.00 93.00 128 GLN A CA 1
ATOM 944 C C . GLN A 1 128 ? -9.373 5.610 7.148 1.00 93.00 128 GLN A C 1
ATOM 946 O O . GLN A 1 128 ? -10.603 5.489 7.146 1.00 93.00 128 GLN A O 1
ATOM 951 N N . VAL A 1 129 ? -8.600 5.075 8.085 1.00 93.69 129 VAL A N 1
ATOM 952 C CA . VAL A 1 129 ? -9.111 4.373 9.256 1.00 93.69 129 VAL A CA 1
ATOM 953 C C . VAL A 1 129 ? -8.927 5.273 10.462 1.00 93.69 129 VAL A C 1
ATOM 955 O O . VAL A 1 129 ? -7.803 5.607 10.823 1.00 93.69 129 VAL A O 1
ATOM 958 N N . MET A 1 130 ? -10.038 5.652 11.085 1.00 93.00 130 MET A N 1
ATOM 959 C CA . MET A 1 130 ? -10.044 6.276 12.403 1.00 93.00 130 MET A CA 1
ATOM 960 C C . MET A 1 130 ? -10.376 5.212 13.439 1.00 93.00 130 MET A C 1
ATOM 962 O O . MET A 1 130 ? -11.456 4.622 13.398 1.00 93.00 130 MET A O 1
ATOM 966 N N . LYS A 1 131 ? -9.449 4.985 14.357 1.00 92.69 131 LYS A N 1
ATOM 967 C CA . LYS A 1 131 ? -9.572 4.059 15.474 1.00 92.69 131 LYS A CA 1
ATOM 968 C C . LYS A 1 131 ? -9.616 4.860 16.768 1.00 92.69 131 LYS A C 1
ATOM 970 O O . LYS A 1 131 ? -8.783 5.741 16.974 1.00 92.69 131 LYS A O 1
ATOM 975 N N . VAL A 1 132 ? -10.608 4.577 17.599 1.00 92.88 132 VAL A N 1
ATOM 976 C CA . VAL A 1 132 ? -10.755 5.174 18.924 1.00 92.88 132 VAL A CA 1
ATOM 977 C C . VAL A 1 132 ? -10.729 4.047 19.939 1.00 92.88 132 VAL A C 1
ATOM 979 O O . VAL A 1 132 ? -11.575 3.153 19.882 1.00 92.88 132 VAL A O 1
ATOM 982 N N . ASP A 1 133 ? -9.754 4.111 20.835 1.00 91.69 133 ASP A N 1
ATOM 983 C CA . ASP A 1 133 ? -9.515 3.132 21.890 1.00 91.69 133 ASP A CA 1
ATOM 984 C C . ASP A 1 133 ? -9.534 3.852 23.231 1.00 91.69 133 ASP A C 1
ATOM 986 O O . ASP A 1 133 ? -8.967 4.937 23.355 1.00 91.69 133 ASP A O 1
ATOM 990 N N . GLY A 1 134 ? -10.182 3.288 24.238 1.00 90.38 134 GLY A N 1
ATOM 991 C CA . GLY A 1 134 ? -10.190 3.909 25.551 1.00 90.38 134 GLY A CA 1
ATOM 992 C C . GLY A 1 134 ? -11.187 3.306 26.513 1.00 90.38 134 GLY A C 1
ATOM 993 O O . GLY A 1 134 ? -11.841 2.312 26.219 1.00 90.38 134 GLY A O 1
ATOM 994 N N . GLN A 1 135 ? -11.314 3.941 27.665 1.00 90.12 135 GLN A N 1
ATOM 995 C CA . GLN A 1 135 ? -12.147 3.488 28.767 1.00 90.12 135 GLN A CA 1
ATOM 996 C C . GLN A 1 135 ? -13.144 4.585 29.123 1.00 90.12 135 GLN A C 1
ATOM 998 O O . GLN A 1 135 ? -12.810 5.776 29.157 1.00 90.12 135 GLN A O 1
ATOM 1003 N N . PHE A 1 136 ? -14.376 4.174 29.405 1.00 90.81 136 PHE A N 1
ATOM 1004 C CA . PHE A 1 136 ? -15.421 5.062 29.886 1.00 90.81 136 PHE A CA 1
ATOM 1005 C C . PHE A 1 136 ? -16.098 4.445 31.100 1.00 90.81 136 PHE A C 1
ATOM 1007 O O . PHE A 1 136 ? -16.803 3.449 30.970 1.00 90.81 136 PHE A O 1
ATOM 1014 N N . THR A 1 137 ? -15.897 5.041 32.273 1.00 90.31 137 THR A N 1
ATOM 1015 C CA . THR A 1 137 ? -16.497 4.594 33.534 1.00 90.31 137 THR A CA 1
ATOM 1016 C C . THR A 1 137 ? -17.534 5.589 34.037 1.00 90.31 137 THR A C 1
ATOM 1018 O O . THR A 1 137 ? -17.379 6.813 33.935 1.00 90.31 137 THR A O 1
ATOM 1021 N N . ARG A 1 138 ? -18.628 5.062 34.586 1.00 89.69 138 ARG A N 1
ATOM 1022 C CA . ARG A 1 138 ? -19.727 5.863 35.121 1.00 89.69 138 ARG A CA 1
ATOM 1023 C C . ARG A 1 138 ? -19.367 6.423 36.495 1.00 89.69 138 ARG A C 1
ATOM 1025 O O . ARG A 1 138 ? -18.867 5.707 37.356 1.00 89.69 138 ARG A O 1
ATOM 1032 N N . GLY A 1 139 ? -19.680 7.699 36.714 1.00 85.62 139 GLY A N 1
ATOM 1033 C CA . GLY A 1 139 ? -19.622 8.297 38.046 1.00 85.62 139 GLY A CA 1
ATOM 1034 C C . GLY A 1 139 ? -20.729 7.762 38.955 1.00 85.62 139 GLY A C 1
ATOM 1035 O O . GLY A 1 139 ? -21.823 7.425 38.491 1.00 85.62 139 GLY A O 1
ATOM 1036 N N . GLN A 1 140 ? -20.453 7.706 40.253 1.00 84.69 140 GLN A N 1
ATOM 1037 C CA . GLN A 1 140 ? -21.407 7.270 41.266 1.00 84.69 140 GLN A CA 1
ATOM 1038 C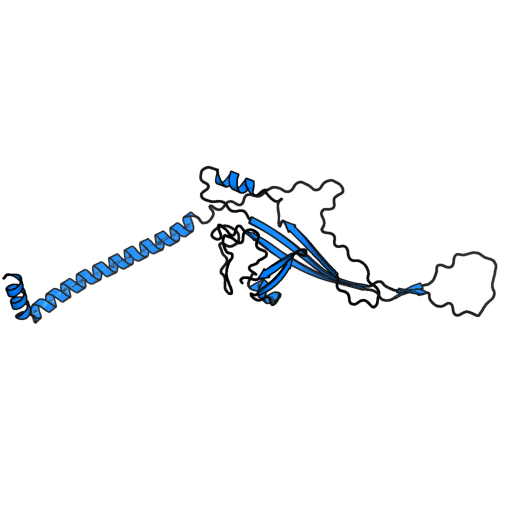 C . GLN A 1 140 ? -22.050 8.492 41.920 1.00 84.69 140 GLN A C 1
ATOM 1040 O O . GLN A 1 140 ? -21.370 9.437 42.316 1.00 84.69 140 GLN A O 1
ATOM 1045 N N . PHE A 1 141 ? -23.374 8.492 42.039 1.00 84.75 141 PHE A N 1
ATOM 1046 C CA . PHE A 1 141 ? -24.070 9.551 42.759 1.00 84.75 141 PHE A CA 1
ATOM 1047 C C . PHE A 1 141 ? -23.953 9.297 44.263 1.00 84.75 141 PHE A C 1
ATOM 1049 O O . PHE A 1 141 ? -24.456 8.286 44.755 1.00 84.75 141 PHE A O 1
ATOM 1056 N N . LYS A 1 142 ? -23.314 10.210 44.998 1.00 79.75 142 LYS A N 1
ATOM 1057 C CA . LYS A 1 142 ? -23.343 10.218 46.461 1.00 79.75 142 LYS A CA 1
ATOM 1058 C C . LYS A 1 142 ? -24.301 11.292 46.939 1.00 79.75 142 LYS A C 1
ATOM 1060 O O . LYS A 1 142 ? -24.129 12.475 46.654 1.00 79.75 142 LYS A O 1
ATOM 1065 N N . GLN A 1 143 ? -25.316 10.856 47.670 1.00 79.25 143 GLN A N 1
ATOM 1066 C CA . GLN A 1 143 ? -26.182 11.748 48.419 1.00 79.25 143 GLN A CA 1
ATOM 1067 C C . GLN A 1 143 ? -25.429 12.192 49.671 1.00 79.25 143 GLN A C 1
ATOM 1069 O O . GLN A 1 143 ? -24.914 11.343 50.404 1.00 79.25 143 GLN A O 1
ATOM 1074 N N . ASP A 1 144 ? -25.353 13.500 49.910 1.00 70.62 144 ASP A N 1
ATOM 1075 C CA . ASP A 1 144 ? -24.773 13.990 51.154 1.00 70.62 144 ASP A CA 1
ATOM 1076 C C . ASP A 1 144 ? -25.663 13.488 52.292 1.00 70.62 144 ASP A C 1
ATOM 1078 O O . ASP A 1 144 ? -26.868 13.753 52.334 1.00 70.62 144 ASP A O 1
ATOM 1082 N N . GLY A 1 145 ? -25.088 12.672 53.176 1.00 58.06 145 GLY A N 1
ATOM 1083 C CA . GLY A 1 145 ? -25.808 12.114 54.306 1.00 58.06 145 GLY A CA 1
ATOM 1084 C C . GLY A 1 145 ? -26.334 13.252 55.168 1.00 58.06 145 GLY A C 1
ATOM 1085 O O . GLY A 1 145 ? -25.568 13.897 55.881 1.00 58.06 145 GLY A O 1
ATOM 1086 N N . SER A 1 146 ? -27.646 13.491 55.123 1.00 51.53 146 SER A N 1
ATOM 1087 C CA . SER A 1 146 ? -28.327 14.233 56.175 1.00 51.53 146 SER A CA 1
ATOM 1088 C C . SER A 1 146 ? -28.141 13.426 57.456 1.00 51.53 146 SER A C 1
ATOM 1090 O O . SER A 1 146 ? -28.833 12.437 57.697 1.00 51.53 146 SER A O 1
ATOM 1092 N N . GLY A 1 147 ? -27.128 13.806 58.236 1.00 46.50 147 GLY A N 1
ATOM 1093 C CA . GLY A 1 147 ? -26.980 13.383 59.616 1.00 46.50 147 GLY A CA 1
ATOM 1094 C C . GLY A 1 147 ? -28.267 13.746 60.338 1.00 46.50 147 GLY A C 1
ATOM 1095 O O . GLY A 1 147 ? -28.553 14.920 60.573 1.00 46.50 147 GLY A O 1
ATOM 1096 N N . GLY A 1 148 ? -29.080 12.732 60.615 1.00 45.59 148 GLY A N 1
ATOM 1097 C CA . GLY A 1 148 ? -30.311 12.894 61.358 1.00 45.59 148 GLY A CA 1
ATOM 1098 C C . GLY A 1 148 ? -30.031 13.469 62.743 1.00 45.59 148 GLY A C 1
ATOM 1099 O O . GLY A 1 148 ? -29.139 13.006 63.450 1.00 45.59 148 GLY A O 1
ATOM 1100 N N . GLY A 1 149 ? -30.858 14.438 63.137 1.00 46.72 149 GLY A N 1
ATOM 1101 C CA . GLY A 1 149 ? -31.115 14.725 64.544 1.00 46.72 149 GLY A CA 1
ATOM 1102 C C . GLY A 1 149 ? -30.826 16.149 64.996 1.00 46.72 149 GLY A C 1
ATOM 1103 O O . GLY A 1 149 ? -29.977 16.357 65.856 1.00 46.72 149 GLY A O 1
ATOM 1104 N N . GLY A 1 150 ? -31.600 17.127 64.517 1.00 47.38 150 GLY A N 1
ATOM 1105 C CA . GLY A 1 150 ? -31.743 18.373 65.266 1.00 47.38 150 GLY A CA 1
ATOM 1106 C C . GLY A 1 150 ? -32.361 19.539 64.509 1.00 47.38 150 GLY A C 1
ATOM 1107 O O . GLY A 1 150 ? -31.621 20.362 63.985 1.00 47.38 150 GLY A O 1
ATOM 1108 N N . ARG A 1 151 ? -33.695 19.661 64.595 1.00 42.25 151 ARG A N 1
ATOM 1109 C CA . ARG A 1 151 ? -34.467 20.886 64.926 1.00 42.25 151 ARG A CA 1
ATOM 1110 C C . ARG A 1 151 ? -35.765 21.018 64.121 1.00 42.25 151 ARG A C 1
ATOM 1112 O O . ARG A 1 151 ? -35.781 21.270 62.925 1.00 42.25 151 ARG A O 1
ATOM 1119 N N . THR A 1 152 ? -36.844 20.869 64.880 1.00 48.69 152 THR A N 1
ATOM 1120 C CA . THR A 1 152 ? -38.185 21.448 64.764 1.00 48.69 152 THR A CA 1
ATOM 1121 C C . THR A 1 152 ? -38.266 22.748 63.950 1.00 48.69 152 THR A C 1
ATOM 1123 O O . THR A 1 152 ? -37.559 23.702 64.269 1.00 48.69 152 THR A O 1
ATOM 1126 N N . GLY A 1 153 ? -39.211 22.837 63.002 1.00 40.44 153 GLY A N 1
ATOM 1127 C CA . GLY A 1 153 ? -39.659 24.132 62.474 1.00 40.44 153 GLY A CA 1
ATOM 1128 C C . GLY A 1 153 ? -40.545 24.105 61.220 1.00 40.44 153 GLY A C 1
ATOM 1129 O O . GLY A 1 153 ? -40.021 24.082 60.117 1.00 40.44 153 GLY A O 1
ATOM 1130 N N . GLY A 1 154 ? -41.867 24.238 61.409 1.00 44.44 154 GLY A N 1
ATOM 1131 C CA . GLY A 1 154 ? -42.760 25.016 60.528 1.00 44.44 154 GLY A CA 1
ATOM 1132 C C . GLY A 1 154 ? -43.422 24.321 59.317 1.00 44.44 154 GLY A C 1
ATOM 1133 O O . GLY A 1 154 ? -42.726 23.769 58.470 1.00 44.44 154 GLY A O 1
ATOM 1134 N N . PRO A 1 155 ? -44.761 24.413 59.152 1.00 44.53 155 PRO A N 1
ATOM 1135 C CA . PRO A 1 155 ? -45.444 23.970 57.941 1.00 44.53 155 PRO A CA 1
ATOM 1136 C C . PRO A 1 155 ? -45.324 25.047 56.851 1.00 44.53 155 PRO A C 1
ATOM 1138 O O . PRO A 1 155 ? -46.068 26.024 56.835 1.00 44.53 155 PRO A O 1
ATOM 1141 N N . GLY A 1 156 ? -44.367 24.870 55.941 1.00 41.69 156 GLY A N 1
ATOM 1142 C CA . GLY A 1 156 ? -44.174 25.722 54.767 1.00 41.69 156 GLY A CA 1
ATOM 1143 C C . GLY A 1 156 ? -43.423 24.961 53.680 1.00 41.69 156 GLY A C 1
ATOM 1144 O O . GLY A 1 156 ? -42.215 24.774 53.770 1.00 41.69 156 GLY A O 1
ATOM 1145 N N . GLY A 1 157 ? -44.157 24.471 52.680 1.00 50.03 157 GLY A N 1
ATOM 1146 C CA . GLY A 1 157 ? -43.623 23.679 51.576 1.00 50.03 157 GLY A CA 1
ATOM 1147 C C . GLY A 1 157 ? -42.699 24.488 50.665 1.00 50.03 157 GLY A C 1
ATOM 1148 O O . GLY A 1 157 ? -43.122 25.453 50.037 1.00 50.03 157 GLY A O 1
ATOM 1149 N N . GLY A 1 158 ? -41.451 24.039 50.560 1.00 42.31 158 GLY A N 1
ATOM 1150 C CA . GLY A 1 158 ? -40.477 24.454 49.558 1.00 42.31 158 GLY A CA 1
ATOM 1151 C C . GLY A 1 158 ? -39.572 23.265 49.253 1.00 42.31 158 GLY A C 1
ATOM 1152 O O . GLY A 1 158 ? -38.892 22.755 50.136 1.00 42.31 158 GLY A O 1
ATOM 1153 N N . SER A 1 159 ? -39.638 22.780 48.017 1.00 46.41 159 SER A N 1
ATOM 1154 C CA . SER A 1 159 ? -38.957 21.600 47.477 1.00 46.41 159 SER A CA 1
ATOM 1155 C C . SER A 1 159 ? -37.461 21.545 47.812 1.00 46.41 159 SER A C 1
ATOM 1157 O O . SER A 1 159 ? -36.663 22.256 47.199 1.00 46.41 159 SER A O 1
ATOM 1159 N N . GLY A 1 160 ? -37.070 20.661 48.733 1.00 50.34 160 GLY A N 1
ATOM 1160 C CA . GLY A 1 160 ? -35.671 20.286 48.921 1.00 50.34 160 GLY A CA 1
ATOM 1161 C C . GLY A 1 160 ? -35.180 19.547 47.680 1.00 50.34 160 GLY A C 1
ATOM 1162 O O . GLY A 1 160 ? -35.558 18.399 47.453 1.00 50.34 160 GLY A O 1
ATOM 1163 N N . GLN A 1 161 ? -34.377 20.206 46.844 1.00 59.78 161 GLN A N 1
ATOM 1164 C CA . GLN A 1 161 ? -33.635 19.509 45.797 1.00 59.78 161 GLN A CA 1
ATOM 1165 C C . GLN A 1 161 ? -32.722 18.479 46.475 1.00 59.78 161 GLN A C 1
ATOM 1167 O O . GLN A 1 161 ? -32.057 18.841 47.448 1.00 59.78 161 GLN A O 1
ATOM 1172 N N . PRO A 1 162 ? -32.682 17.215 46.015 1.00 57.47 162 PRO A N 1
ATOM 1173 C CA . PRO A 1 162 ? -31.768 16.233 46.577 1.00 57.47 162 PRO A CA 1
ATOM 1174 C C . PRO A 1 162 ? -30.332 16.753 46.435 1.00 57.47 162 PRO A C 1
ATOM 1176 O O . PRO A 1 162 ? -29.801 16.834 45.328 1.00 57.47 162 PRO A O 1
ATOM 1179 N N . GLN A 1 163 ? -29.722 17.150 47.555 1.00 68.50 163 GLN A N 1
ATOM 1180 C CA . GLN A 1 163 ? -28.307 17.491 47.611 1.00 68.50 163 GLN A CA 1
ATOM 1181 C C . GLN A 1 163 ? -27.499 16.196 47.500 1.00 68.50 163 GLN A C 1
ATOM 1183 O O . GLN A 1 163 ? -27.453 15.371 48.413 1.00 68.50 163 GLN A O 1
ATOM 1188 N N . GLY A 1 164 ? -26.903 15.994 46.334 1.00 72.25 164 GLY A N 1
ATOM 1189 C CA . GLY A 1 164 ? -25.933 14.942 46.097 1.00 72.25 164 GLY A CA 1
ATOM 1190 C C . GLY A 1 164 ? -25.023 15.322 44.942 1.00 72.25 164 GLY A C 1
ATOM 1191 O O . GLY A 1 164 ? -25.400 16.091 44.053 1.00 72.25 164 GLY A O 1
ATOM 1192 N N . ARG A 1 165 ? -23.801 14.799 44.979 1.00 81.31 165 ARG A N 1
ATOM 1193 C CA . ARG A 1 165 ? -22.753 15.046 43.988 1.00 81.31 165 ARG A CA 1
ATOM 1194 C C . ARG A 1 165 ? -22.388 13.739 43.301 1.00 81.31 165 ARG A C 1
ATOM 1196 O O . ARG A 1 165 ? -22.338 12.682 43.926 1.00 81.31 165 ARG A O 1
ATOM 1203 N N . VAL A 1 166 ? -22.129 13.808 42.002 1.00 82.06 166 VAL A N 1
ATOM 1204 C CA . VAL A 1 166 ? -21.514 12.689 41.285 1.00 82.06 166 VAL A CA 1
ATOM 1205 C C . VAL A 1 166 ? -20.025 12.700 41.620 1.00 82.06 166 VAL A C 1
ATOM 1207 O O . VAL A 1 166 ? -19.354 13.711 41.412 1.00 82.06 166 VAL A O 1
ATOM 1210 N N . GLU A 1 167 ? -19.524 11.599 42.168 1.00 82.69 167 GLU A N 1
ATOM 1211 C CA . GLU A 1 167 ? -18.104 11.380 42.435 1.00 82.69 167 GLU A CA 1
ATOM 1212 C C . GLU A 1 167 ? -17.579 10.227 41.575 1.00 82.69 167 GLU A C 1
ATOM 1214 O O . GLU A 1 167 ? -18.280 9.247 41.316 1.00 82.69 167 GLU A O 1
ATOM 1219 N N . GLY A 1 168 ? -16.324 10.337 41.141 1.00 83.25 168 GLY A N 1
ATOM 1220 C CA . GLY A 1 168 ? -15.693 9.343 40.274 1.00 83.25 168 GLY A CA 1
ATOM 1221 C C . GLY A 1 168 ? -16.235 9.335 38.840 1.00 83.25 168 GLY A C 1
ATOM 1222 O O . GLY A 1 168 ? -16.965 10.235 38.417 1.00 83.25 168 GLY A O 1
ATOM 1223 N N . GLY A 1 169 ? -15.860 8.296 38.093 1.00 84.44 169 GLY A N 1
ATOM 1224 C CA . GLY A 1 169 ? -16.097 8.194 36.654 1.00 84.44 169 GLY A CA 1
ATOM 1225 C C . GLY A 1 169 ? -15.081 8.982 35.825 1.00 84.44 169 GLY A C 1
ATOM 1226 O O . GLY A 1 169 ? -14.392 9.878 36.318 1.00 84.44 169 GLY A O 1
ATOM 1227 N N . GLY A 1 170 ? -14.976 8.638 34.547 1.00 87.00 170 GLY A N 1
ATOM 1228 C CA . GLY A 1 170 ? -14.020 9.262 33.643 1.00 87.00 170 GLY A CA 1
ATOM 1229 C C . GLY A 1 170 ? -14.095 8.687 32.238 1.00 87.00 170 GLY A C 1
ATOM 1230 O O . GLY A 1 170 ? -14.536 7.562 32.031 1.00 87.00 170 GLY A O 1
ATOM 1231 N N . ALA A 1 171 ? -13.666 9.484 31.265 1.00 88.94 171 ALA A N 1
ATOM 1232 C CA . ALA A 1 171 ? -13.560 9.087 29.871 1.00 88.94 171 ALA A CA 1
ATOM 1233 C C . ALA A 1 171 ? -12.147 9.409 29.387 1.00 88.94 171 ALA A C 1
ATOM 1235 O O . ALA A 1 171 ? -11.763 10.579 29.338 1.00 88.94 171 ALA A O 1
ATOM 1236 N N . SER A 1 172 ? -11.383 8.379 29.038 1.00 88.75 172 SER A N 1
ATOM 1237 C CA . SER A 1 172 ? -10.046 8.522 28.465 1.00 88.75 172 SER A CA 1
ATOM 1238 C C . SER A 1 172 ? -10.003 7.763 27.154 1.00 88.75 172 SER A C 1
ATOM 1240 O O . SER A 1 172 ? -10.186 6.549 27.145 1.00 88.75 172 SER A O 1
ATOM 1242 N N . PHE A 1 173 ? -9.784 8.479 26.053 1.00 90.62 173 PHE A N 1
ATOM 1243 C CA . PHE A 1 173 ? -9.758 7.905 24.714 1.00 90.62 173 PHE A CA 1
ATOM 1244 C C . PHE A 1 173 ? -8.525 8.371 23.946 1.00 90.62 173 PHE A C 1
ATOM 1246 O O . PHE A 1 173 ? -8.262 9.569 23.829 1.00 90.62 173 PHE A O 1
ATOM 1253 N N . ALA A 1 174 ? -7.805 7.415 23.374 1.00 91.62 174 ALA A N 1
ATOM 1254 C CA . ALA A 1 174 ? -6.793 7.631 22.361 1.00 91.62 174 ALA A CA 1
ATOM 1255 C C . ALA A 1 174 ? -7.439 7.556 20.973 1.00 91.62 174 ALA A C 1
ATOM 1257 O O . ALA A 1 174 ? -8.210 6.646 20.664 1.00 91.62 174 ALA A O 1
ATOM 1258 N N . VAL A 1 175 ? -7.103 8.517 20.114 1.00 91.25 175 VAL A N 1
ATOM 1259 C CA . VAL A 1 175 ? -7.535 8.532 18.715 1.00 91.25 175 VAL A CA 1
ATOM 1260 C C . VAL A 1 175 ? -6.321 8.286 17.839 1.00 91.25 175 VAL A C 1
ATOM 1262 O O . VAL A 1 175 ? -5.336 9.018 17.904 1.00 91.25 175 VAL A O 1
ATOM 1265 N N . ASN A 1 176 ? -6.409 7.269 16.993 1.00 91.56 176 ASN A N 1
ATOM 1266 C CA . ASN A 1 176 ? -5.406 6.949 15.994 1.00 91.56 176 ASN A CA 1
ATOM 1267 C C . ASN A 1 176 ? -6.031 7.048 14.598 1.00 91.56 176 ASN A C 1
ATOM 1269 O O . ASN A 1 176 ? -7.135 6.558 14.363 1.00 91.56 176 ASN A O 1
ATOM 1273 N N . SER A 1 177 ? -5.325 7.669 13.659 1.00 91.50 177 SER A N 1
ATOM 1274 C CA . SER A 1 177 ? -5.754 7.782 12.267 1.00 91.50 177 SER A CA 1
ATOM 1275 C C . SER A 1 177 ? -4.624 7.342 11.356 1.00 91.50 177 SER A C 1
ATOM 1277 O O . SER A 1 177 ? -3.525 7.881 11.442 1.00 91.50 177 SER A O 1
ATOM 1279 N N . TYR A 1 178 ? -4.903 6.408 10.453 1.00 93.62 178 TYR A N 1
ATOM 1280 C CA . TYR A 1 178 ? -3.927 5.925 9.479 1.00 93.62 178 TYR A CA 1
ATOM 1281 C C . TYR A 1 178 ? -4.588 5.644 8.130 1.00 93.62 178 TYR A C 1
ATOM 1283 O O . TYR A 1 178 ? -5.784 5.351 8.052 1.00 93.62 178 TYR A O 1
ATOM 1291 N N . SER A 1 179 ? -3.806 5.753 7.060 1.00 93.81 179 SER A N 1
ATOM 1292 C CA . SER A 1 179 ? -4.261 5.435 5.708 1.00 93.81 179 SER A CA 1
ATOM 1293 C C . SER A 1 179 ? -4.072 3.947 5.415 1.00 93.81 179 SER A C 1
ATOM 1295 O O . SER A 1 179 ? -3.107 3.324 5.858 1.00 93.81 179 SER A O 1
ATOM 1297 N N . VAL A 1 180 ? -5.000 3.380 4.653 1.00 94.12 180 VAL A N 1
ATOM 1298 C CA . VAL A 1 180 ? -4.958 2.008 4.146 1.00 94.12 180 VAL A CA 1
ATOM 1299 C C . VAL A 1 180 ? -5.205 2.061 2.648 1.00 94.12 180 VAL A C 1
ATOM 1301 O O . VAL A 1 180 ? -6.195 2.635 2.197 1.00 94.12 180 VAL A O 1
ATOM 1304 N N . TYR A 1 181 ? -4.324 1.430 1.880 1.00 92.19 181 TYR A N 1
ATOM 1305 C CA . TYR A 1 181 ? -4.474 1.319 0.437 1.00 92.19 181 TYR A CA 1
ATOM 1306 C C . TYR A 1 181 ? -4.926 -0.092 0.066 1.00 92.19 181 TYR A C 1
ATOM 1308 O O . TYR A 1 181 ? -4.299 -1.075 0.457 1.00 92.19 181 TYR A O 1
ATOM 1316 N N . GLY A 1 182 ? -6.020 -0.189 -0.686 1.00 91.81 182 GLY A N 1
ATOM 1317 C CA . GLY A 1 182 ? 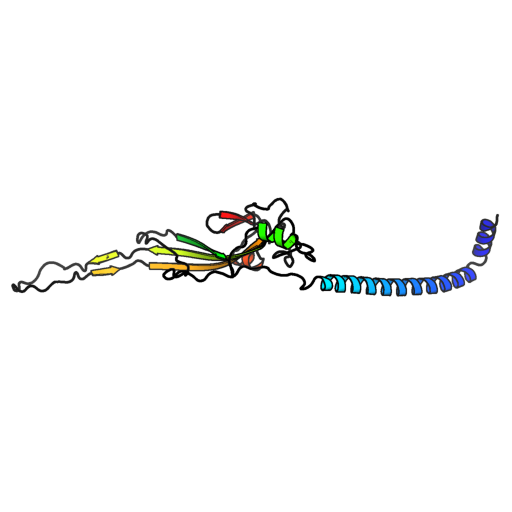-6.372 -1.399 -1.424 1.00 91.81 182 GLY A CA 1
ATOM 1318 C C . GLY A 1 182 ? -5.753 -1.316 -2.812 1.00 91.81 182 GLY A C 1
ATOM 1319 O O . GLY A 1 182 ? -5.833 -0.274 -3.459 1.00 91.81 182 GLY A O 1
ATOM 1320 N N . THR A 1 183 ? -5.124 -2.389 -3.267 1.00 90.00 183 THR A N 1
ATOM 1321 C CA . THR A 1 183 ? -4.393 -2.411 -4.535 1.00 90.00 183 THR A CA 1
ATOM 1322 C C . THR A 1 183 ? -4.711 -3.681 -5.297 1.00 90.00 183 THR A C 1
ATOM 1324 O O . THR A 1 183 ? -4.905 -4.738 -4.697 1.00 90.00 183 THR A O 1
ATOM 1327 N N . ASP A 1 184 ? -4.718 -3.583 -6.620 1.00 91.19 184 ASP A N 1
ATOM 1328 C CA . ASP A 1 184 ? -4.758 -4.754 -7.481 1.00 91.19 184 ASP A CA 1
ATOM 1329 C C . ASP A 1 184 ? -3.408 -5.487 -7.432 1.00 91.19 184 ASP A C 1
ATOM 1331 O O . ASP A 1 184 ? -2.379 -4.999 -7.903 1.00 91.19 184 ASP A O 1
ATOM 1335 N N . VAL A 1 185 ? -3.399 -6.670 -6.819 1.00 92.19 185 VAL A N 1
ATOM 1336 C CA . VAL A 1 185 ? -2.185 -7.483 -6.647 1.00 92.19 185 VAL A CA 1
ATOM 1337 C C . VAL A 1 185 ? -1.778 -8.236 -7.916 1.00 92.19 185 VAL A C 1
ATOM 1339 O O . VAL A 1 185 ? -0.668 -8.778 -7.967 1.00 92.19 185 VAL A O 1
ATOM 1342 N N . THR A 1 186 ? -2.643 -8.274 -8.936 1.00 90.00 186 THR A N 1
ATOM 1343 C CA . THR A 1 186 ? -2.356 -8.925 -10.224 1.00 90.00 186 THR A CA 1
ATOM 1344 C C . THR A 1 186 ? -1.429 -8.079 -11.100 1.00 90.00 186 THR A C 1
ATOM 1346 O O . THR A 1 186 ? -0.701 -8.629 -11.926 1.00 90.00 186 THR A O 1
ATOM 1349 N N . LYS A 1 187 ? -1.387 -6.758 -10.864 1.00 87.94 187 LYS A N 1
ATOM 1350 C CA . LYS A 1 187 ? -0.610 -5.772 -11.631 1.00 87.94 187 LYS A CA 1
ATOM 1351 C C . LYS A 1 187 ? 0.119 -4.785 -10.712 1.00 87.94 187 LYS A C 1
ATOM 1353 O O . LYS A 1 187 ? -0.105 -3.583 -10.742 1.00 87.94 187 LYS A O 1
ATOM 1358 N N . GLN A 1 188 ? 1.049 -5.293 -9.906 1.00 84.56 188 GLN A N 1
ATOM 1359 C CA . GLN A 1 188 ? 1.772 -4.501 -8.890 1.00 84.56 188 GLN A CA 1
ATOM 1360 C C . GLN A 1 188 ? 2.690 -3.408 -9.461 1.00 84.56 188 GLN A C 1
ATOM 1362 O O . GLN A 1 188 ? 3.136 -2.534 -8.723 1.00 84.56 188 GLN A O 1
ATOM 1367 N N . GLY A 1 189 ? 2.986 -3.460 -10.763 1.00 81.06 189 GLY A N 1
ATOM 1368 C CA . GLY A 1 189 ? 3.722 -2.413 -11.470 1.00 81.06 189 GLY A CA 1
ATOM 1369 C C . GLY A 1 189 ? 2.898 -1.155 -11.747 1.00 81.06 189 GLY A C 1
ATOM 1370 O O . GLY A 1 189 ? 3.449 -0.214 -12.304 1.00 81.06 189 GLY A O 1
ATOM 1371 N N . LEU A 1 190 ? 1.614 -1.134 -11.367 1.00 82.06 190 LEU A N 1
ATOM 1372 C CA . LEU A 1 190 ? 0.699 -0.001 -11.490 1.00 82.06 190 LEU A CA 1
ATOM 1373 C C . LEU A 1 190 ? -0.036 0.239 -10.161 1.00 82.06 190 LEU A C 1
ATOM 1375 O O . LEU A 1 190 ? -0.259 -0.680 -9.373 1.00 82.06 190 LEU A O 1
ATOM 1379 N N . GLY A 1 191 ? -0.430 1.486 -9.906 1.00 80.50 191 GLY A N 1
ATOM 1380 C CA . GLY A 1 191 ? -1.158 1.861 -8.693 1.00 80.50 191 GLY A CA 1
ATOM 1381 C C . GLY A 1 191 ? -0.280 2.082 -7.446 1.00 80.50 191 GLY A C 1
ATOM 1382 O O . GLY A 1 191 ? 0.910 2.369 -7.558 1.00 80.50 191 GLY A O 1
ATOM 1383 N N . PRO A 1 192 ? -0.849 1.995 -6.229 1.00 78.81 192 PRO A N 1
ATOM 1384 C CA . PRO A 1 192 ? -0.199 2.460 -4.994 1.00 78.81 192 PRO A CA 1
ATOM 1385 C C . PRO A 1 192 ? 1.123 1.766 -4.624 1.00 78.81 192 PRO A C 1
ATOM 1387 O O . PRO A 1 192 ? 1.881 2.294 -3.813 1.00 78.81 192 PRO A O 1
ATOM 1390 N N . LEU A 1 193 ? 1.405 0.587 -5.187 1.00 83.31 193 LEU A N 1
ATOM 1391 C CA . LEU A 1 193 ? 2.623 -0.174 -4.898 1.00 83.31 193 LEU A CA 1
ATOM 1392 C C . LEU A 1 193 ? 3.814 0.180 -5.799 1.00 83.31 193 LEU A C 1
ATOM 1394 O O . LEU A 1 193 ? 4.929 -0.228 -5.480 1.00 83.31 193 LEU A O 1
ATOM 1398 N N . THR A 1 194 ? 3.618 0.938 -6.883 1.00 80.56 194 THR A N 1
ATOM 1399 C CA . THR A 1 194 ? 4.654 1.174 -7.912 1.00 80.56 194 THR A CA 1
ATOM 1400 C C . THR A 1 194 ? 5.958 1.751 -7.372 1.00 80.56 194 THR A C 1
ATOM 1402 O O . THR A 1 194 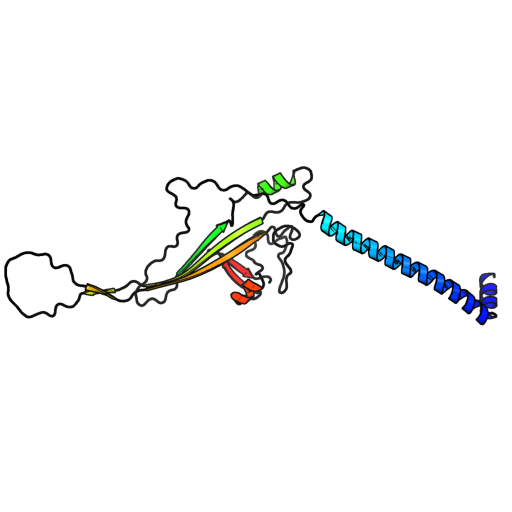? 7.040 1.374 -7.815 1.00 80.56 194 THR A O 1
ATOM 1405 N N . SER A 1 195 ? 5.865 2.668 -6.411 1.00 77.12 195 SER A N 1
ATOM 1406 C CA . SER A 1 195 ? 7.007 3.358 -5.807 1.00 77.12 195 SER A CA 1
ATOM 1407 C C . SER A 1 195 ? 7.538 2.662 -4.553 1.00 77.12 195 SER A C 1
ATOM 1409 O O . SER A 1 195 ? 8.538 3.097 -3.976 1.00 77.12 195 SER A O 1
ATOM 1411 N N . SER A 1 196 ? 6.882 1.586 -4.117 1.00 85.12 196 SER A N 1
ATOM 1412 C CA . SER A 1 196 ? 7.188 0.918 -2.858 1.00 85.12 196 SER A CA 1
ATOM 1413 C C . SER A 1 196 ? 8.263 -0.148 -3.045 1.00 85.12 196 SER A C 1
ATOM 1415 O O . SER A 1 196 ? 8.261 -0.918 -4.006 1.00 85.12 196 SER A O 1
ATOM 1417 N N . LYS A 1 197 ? 9.183 -0.234 -2.083 1.00 90.62 197 LYS A N 1
ATOM 1418 C CA . LYS A 1 197 ? 10.219 -1.268 -2.044 1.00 90.62 197 LYS A CA 1
ATOM 1419 C C . LYS A 1 197 ? 10.076 -2.086 -0.773 1.00 90.62 197 LYS A C 1
ATOM 1421 O O . LYS A 1 197 ? 10.168 -1.539 0.318 1.00 90.62 197 LYS A O 1
ATOM 1426 N N . ILE A 1 198 ? 9.969 -3.403 -0.928 1.00 94.12 198 ILE A N 1
ATOM 1427 C CA . ILE A 1 198 ? 9.983 -4.325 0.207 1.00 94.12 198 ILE A CA 1
ATOM 1428 C C . ILE A 1 198 ? 11.385 -4.361 0.817 1.00 94.12 198 ILE A C 1
ATOM 1430 O O . ILE A 1 198 ? 12.371 -4.699 0.154 1.00 94.12 198 ILE A O 1
ATOM 1434 N N . THR A 1 199 ? 11.463 -4.017 2.094 1.00 94.62 199 THR A N 1
ATOM 1435 C CA . THR A 1 199 ? 12.671 -4.070 2.921 1.00 94.62 199 THR A CA 1
ATOM 1436 C C . THR A 1 199 ? 12.766 -5.372 3.710 1.00 94.62 199 THR A C 1
ATOM 1438 O O . THR A 1 199 ? 13.871 -5.878 3.921 1.00 94.62 199 THR A O 1
ATOM 1441 N N . LYS A 1 200 ? 11.627 -5.941 4.129 1.00 95.88 200 LYS A N 1
ATOM 1442 C CA . LYS A 1 200 ? 11.551 -7.219 4.855 1.00 95.88 200 LYS A CA 1
ATOM 1443 C C . LYS A 1 200 ? 10.354 -8.044 4.396 1.00 95.88 200 LYS A C 1
ATOM 1445 O O . LYS A 1 200 ? 9.292 -7.504 4.114 1.00 95.88 200 LYS A O 1
ATOM 1450 N N . GLY A 1 201 ? 10.498 -9.369 4.404 1.00 96.69 201 GLY A N 1
ATOM 1451 C CA . GLY A 1 201 ? 9.422 -10.289 4.028 1.00 96.69 201 GLY A CA 1
ATOM 1452 C C . GLY A 1 201 ? 9.237 -10.367 2.516 1.00 96.69 201 GLY A C 1
ATOM 1453 O O . GLY A 1 201 ? 10.204 -10.568 1.783 1.00 96.69 201 GLY A O 1
ATOM 1454 N N . ARG A 1 202 ? 7.991 -10.253 2.053 1.00 95.25 202 ARG A N 1
ATOM 1455 C CA . ARG A 1 202 ? 7.635 -10.342 0.632 1.00 95.25 202 ARG A CA 1
ATOM 1456 C C . ARG A 1 202 ? 6.515 -9.374 0.261 1.00 95.25 202 ARG A C 1
ATOM 1458 O O . ARG A 1 202 ? 5.747 -8.946 1.116 1.00 95.25 202 ARG A O 1
ATOM 1465 N N . THR A 1 203 ? 6.380 -9.126 -1.038 1.00 93.69 203 THR A N 1
ATOM 1466 C CA . THR A 1 203 ? 5.181 -8.499 -1.610 1.00 93.69 203 THR A CA 1
ATOM 1467 C C . THR A 1 203 ? 4.032 -9.512 -1.772 1.00 93.69 203 THR A C 1
ATOM 1469 O O . THR A 1 203 ? 4.180 -10.711 -1.483 1.00 93.69 203 THR A O 1
ATOM 1472 N N . PHE A 1 204 ? 2.877 -9.027 -2.225 1.00 94.69 204 PHE A N 1
ATOM 1473 C CA . PHE A 1 204 ? 1.699 -9.820 -2.568 1.00 94.69 204 PHE A CA 1
ATOM 1474 C C . PHE A 1 204 ? 1.980 -10.795 -3.721 1.00 94.69 204 PHE A C 1
ATOM 1476 O O . PHE A 1 204 ? 2.804 -10.541 -4.601 1.00 94.69 204 PHE A O 1
ATOM 1483 N N . LYS A 1 205 ? 1.267 -11.917 -3.750 1.00 95.00 205 LYS A N 1
ATOM 1484 C CA . LYS A 1 205 ? 1.173 -12.782 -4.934 1.00 95.00 205 LYS A CA 1
ATOM 1485 C C . LYS A 1 205 ? -0.010 -12.334 -5.790 1.00 95.00 205 LYS A C 1
ATOM 1487 O O . LYS A 1 205 ? -1.020 -11.898 -5.254 1.00 95.00 205 LYS A O 1
ATOM 1492 N N . ALA A 1 206 ? 0.056 -12.549 -7.102 1.00 93.00 206 ALA A N 1
ATOM 1493 C CA . ALA A 1 206 ? -1.069 -12.253 -7.995 1.00 93.00 206 ALA A CA 1
ATOM 1494 C C . ALA A 1 206 ? -2.358 -13.022 -7.630 1.00 93.00 206 ALA A C 1
ATOM 1496 O O . ALA A 1 206 ? -3.452 -12.557 -7.911 1.00 93.00 206 ALA A O 1
ATOM 1497 N N . SER A 1 207 ? -2.243 -14.174 -6.961 1.00 94.62 207 SER A N 1
ATOM 1498 C CA . SER A 1 207 ? -3.383 -14.970 -6.486 1.00 94.62 207 SER A CA 1
ATOM 1499 C C . SER A 1 207 ? -3.993 -14.480 -5.164 1.00 94.62 207 SER A C 1
ATOM 1501 O O . SER A 1 207 ? -4.929 -15.095 -4.666 1.00 94.62 207 SER A O 1
ATOM 1503 N N . GLU A 1 208 ? -3.431 -13.451 -4.526 1.00 95.19 208 GLU A N 1
ATOM 1504 C CA . GLU A 1 208 ? -3.844 -12.966 -3.199 1.00 95.19 208 GLU A CA 1
ATOM 1505 C C . GLU A 1 208 ? -4.893 -11.842 -3.281 1.00 95.19 208 GLU A C 1
ATOM 1507 O O . GLU A 1 208 ? -4.892 -10.941 -2.448 1.00 95.19 208 GLU A O 1
ATOM 1512 N N . THR A 1 209 ? -5.792 -11.888 -4.269 1.00 92.38 209 THR A N 1
ATOM 1513 C CA . THR A 1 209 ? -6.775 -10.822 -4.553 1.00 92.38 209 THR A CA 1
ATOM 1514 C C . THR A 1 209 ? -7.734 -10.548 -3.395 1.00 92.38 209 THR A C 1
ATOM 1516 O O . THR A 1 209 ? -8.065 -9.396 -3.147 1.00 92.38 209 THR A O 1
ATOM 1519 N N . ASP A 1 210 ? -8.109 -11.588 -2.644 1.00 93.12 210 ASP A N 1
ATOM 1520 C CA . ASP A 1 210 ? -8.984 -11.502 -1.461 1.00 93.12 210 ASP A CA 1
ATOM 1521 C C . ASP A 1 210 ? -8.289 -11.991 -0.179 1.00 93.12 210 ASP A C 1
ATOM 1523 O O . ASP A 1 210 ? -8.923 -12.311 0.835 1.00 93.12 210 ASP A O 1
ATOM 1527 N N . ALA A 1 211 ? -6.960 -12.107 -0.210 1.00 96.00 211 ALA A N 1
ATOM 1528 C CA . ALA A 1 211 ? -6.211 -12.609 0.929 1.00 96.00 211 ALA A CA 1
ATOM 1529 C C . ALA A 1 211 ? -6.175 -11.572 2.060 1.00 96.00 211 ALA A C 1
ATOM 1531 O O . ALA A 1 211 ? -5.930 -10.385 1.855 1.00 96.00 211 ALA A O 1
ATOM 1532 N N . LYS A 1 212 ? -6.342 -12.041 3.300 1.00 97.12 212 LYS A N 1
ATOM 1533 C CA . LYS A 1 212 ? -6.249 -11.204 4.506 1.00 97.12 212 LYS A CA 1
ATOM 1534 C C . LYS A 1 212 ? -4.790 -10.972 4.904 1.00 97.12 212 LYS A C 1
ATOM 1536 O O . LYS A 1 212 ? -4.335 -11.420 5.959 1.00 97.12 212 LYS A O 1
ATOM 1541 N N . VAL A 1 213 ? -4.046 -10.302 4.034 1.00 97.44 213 VAL A N 1
ATOM 1542 C CA . VAL A 1 213 ? -2.629 -9.972 4.216 1.00 97.44 213 VAL A CA 1
ATOM 1543 C C . VAL A 1 213 ? -2.385 -8.487 3.963 1.00 97.44 213 VAL A C 1
ATOM 1545 O O . VAL A 1 213 ? -3.131 -7.862 3.216 1.00 97.44 213 VAL A O 1
ATOM 1548 N N . VAL A 1 214 ? -1.353 -7.919 4.589 1.00 96.88 214 VAL A N 1
ATOM 1549 C CA . VAL A 1 214 ? -0.922 -6.532 4.349 1.00 96.88 214 VAL A CA 1
ATOM 1550 C C . VAL A 1 214 ? 0.587 -6.431 4.199 1.00 96.88 214 VAL A C 1
ATOM 1552 O O . VAL A 1 214 ? 1.342 -7.215 4.780 1.00 96.88 214 VAL A O 1
ATOM 1555 N N . VAL A 1 215 ? 1.012 -5.394 3.490 1.00 95.56 215 VAL A N 1
ATOM 1556 C CA . VAL A 1 215 ? 2.359 -4.833 3.598 1.00 95.56 215 VAL A CA 1
ATOM 1557 C C . VAL A 1 215 ? 2.245 -3.565 4.440 1.00 95.56 215 VAL A C 1
ATOM 1559 O O . VAL A 1 215 ? 1.349 -2.754 4.205 1.00 95.56 215 VAL A O 1
ATOM 1562 N N . ALA A 1 216 ? 3.090 -3.425 5.457 1.00 95.94 216 ALA A N 1
ATOM 1563 C CA . ALA A 1 216 ? 3.084 -2.260 6.336 1.00 95.94 216 ALA A CA 1
ATOM 1564 C C . ALA A 1 216 ? 4.153 -1.260 5.890 1.00 95.94 216 ALA A C 1
ATOM 1566 O O . ALA A 1 216 ? 5.284 -1.657 5.655 1.00 95.94 216 ALA A O 1
ATOM 1567 N N . ASP A 1 217 ? 3.830 0.031 5.829 1.00 95.19 217 ASP A N 1
ATOM 1568 C CA . ASP A 1 217 ? 4.855 1.057 5.610 1.00 95.19 217 ASP A CA 1
ATOM 1569 C C . ASP A 1 217 ? 5.936 0.990 6.705 1.00 95.19 217 ASP A C 1
ATOM 1571 O O . ASP A 1 217 ? 5.634 0.730 7.872 1.00 95.19 217 ASP A O 1
ATOM 1575 N N . ALA A 1 218 ? 7.194 1.257 6.349 1.00 95.19 218 ALA A N 1
ATOM 1576 C CA . ALA A 1 218 ? 8.321 1.157 7.273 1.00 95.19 218 ALA A CA 1
ATOM 1577 C C . ALA A 1 218 ? 8.179 2.062 8.510 1.00 95.19 218 ALA A C 1
ATOM 1579 O O . ALA A 1 218 ? 8.553 1.660 9.617 1.00 95.19 218 ALA A O 1
ATOM 1580 N N . SER A 1 219 ? 7.617 3.263 8.347 1.00 94.81 219 SER A N 1
ATOM 1581 C CA . SER A 1 219 ? 7.390 4.197 9.455 1.00 94.81 219 SER A CA 1
ATOM 1582 C C . SER A 1 219 ? 6.245 3.716 10.338 1.00 94.81 219 SER A C 1
ATOM 1584 O O . SER A 1 219 ? 6.389 3.692 11.561 1.00 94.81 219 SER A O 1
ATOM 1586 N N . TYR A 1 220 ? 5.154 3.245 9.727 1.00 94.06 220 TYR A N 1
ATOM 1587 C CA . TYR A 1 220 ? 4.020 2.673 10.457 1.00 94.06 220 TYR A CA 1
ATOM 1588 C C . TYR A 1 220 ? 4.419 1.416 11.241 1.00 94.06 220 TYR A C 1
ATOM 1590 O O . TYR A 1 220 ? 4.101 1.283 12.424 1.00 94.06 220 TYR A O 1
ATOM 1598 N N . ALA A 1 221 ? 5.175 0.513 10.612 1.00 96.38 221 ALA A N 1
ATOM 1599 C CA . ALA A 1 221 ? 5.690 -0.689 11.252 1.00 96.38 221 ALA A CA 1
ATOM 1600 C C . ALA A 1 221 ? 6.615 -0.346 12.426 1.00 96.38 221 ALA A C 1
ATOM 1602 O O . ALA A 1 221 ? 6.524 -0.967 13.482 1.00 96.38 221 ALA A O 1
ATOM 1603 N N . LYS A 1 222 ? 7.461 0.683 12.293 1.00 96.12 222 LYS A N 1
ATOM 1604 C CA . LYS A 1 222 ? 8.318 1.152 13.388 1.00 96.12 222 LYS A CA 1
ATOM 1605 C C . LYS A 1 222 ? 7.510 1.746 14.544 1.00 96.12 222 LYS A C 1
ATOM 1607 O O . LYS A 1 222 ? 7.774 1.402 15.694 1.00 96.12 222 LYS A O 1
ATOM 1612 N N . GLU A 1 223 ? 6.542 2.611 14.252 1.00 94.06 223 GLU A N 1
ATOM 1613 C CA . GLU A 1 223 ? 5.700 3.263 15.264 1.00 94.06 223 GLU A CA 1
ATOM 1614 C C . GLU A 1 223 ? 4.873 2.239 16.051 1.00 94.06 223 GLU A C 1
ATOM 1616 O O . GLU A 1 223 ? 4.865 2.253 17.282 1.00 94.06 223 GLU A O 1
ATOM 1621 N N . LYS A 1 224 ? 4.218 1.311 15.344 1.00 93.56 224 LYS A N 1
ATOM 1622 C CA . LYS A 1 224 ? 3.370 0.272 15.947 1.00 93.56 224 LYS A CA 1
ATOM 1623 C C . LYS A 1 224 ? 4.139 -0.981 16.371 1.00 93.56 224 LYS A C 1
ATOM 1625 O O . LYS A 1 224 ? 3.523 -1.918 16.869 1.00 93.56 224 LYS A O 1
ATOM 1630 N N . LYS A 1 225 ? 5.468 -0.992 16.202 1.00 95.75 225 LYS A N 1
ATOM 1631 C CA . LYS A 1 225 ? 6.364 -2.123 16.499 1.00 95.75 225 LYS A CA 1
ATOM 1632 C C . LYS A 1 225 ? 5.931 -3.429 15.813 1.00 95.75 225 LYS A C 1
ATOM 1634 O O . LYS A 1 225 ? 6.004 -4.493 16.416 1.00 95.75 225 LYS A O 1
ATOM 1639 N N . LEU A 1 226 ? 5.486 -3.332 14.561 1.00 96.31 226 LEU A N 1
ATOM 1640 C CA . LEU A 1 226 ? 5.048 -4.466 13.751 1.00 96.31 226 LEU A CA 1
ATOM 1641 C C . LEU A 1 226 ? 6.226 -5.129 13.029 1.00 96.31 226 LEU A C 1
ATOM 1643 O O . LEU A 1 226 ? 7.100 -4.462 12.467 1.00 96.31 226 LEU A O 1
ATOM 1647 N N . ALA A 1 227 ? 6.196 -6.453 12.985 1.00 96.62 227 ALA A N 1
ATOM 1648 C CA . ALA A 1 227 ? 7.094 -7.314 12.238 1.00 96.62 227 ALA A CA 1
ATOM 1649 C C . ALA A 1 227 ? 6.325 -8.196 11.240 1.00 96.62 227 ALA A C 1
ATOM 1651 O O . ALA A 1 227 ? 5.106 -8.360 11.295 1.00 96.62 227 ALA A O 1
ATOM 1652 N N . VAL A 1 228 ? 7.059 -8.797 10.302 1.00 97.25 228 VAL A N 1
ATOM 1653 C CA . VAL A 1 228 ? 6.488 -9.793 9.387 1.00 97.25 228 VAL A CA 1
ATOM 1654 C C . VAL A 1 228 ? 5.997 -10.989 10.201 1.00 97.25 228 VAL A C 1
ATOM 1656 O O . VAL A 1 228 ? 6.753 -11.566 10.977 1.00 97.25 228 VAL A O 1
ATOM 1659 N N . GLY A 1 229 ? 4.743 -11.378 9.989 1.00 96.94 229 GLY A N 1
ATOM 1660 C CA . GLY A 1 229 ? 4.059 -12.414 10.760 1.00 96.94 229 GLY A CA 1
ATOM 1661 C C . GLY A 1 229 ? 3.041 -11.871 11.760 1.00 96.94 229 GLY A C 1
ATOM 1662 O O . GLY A 1 229 ? 2.109 -12.609 12.088 1.00 96.94 229 GLY A O 1
ATOM 1663 N N . ASP A 1 230 ? 3.162 -10.602 12.160 1.00 97.88 230 ASP A N 1
ATOM 1664 C CA . ASP A 1 230 ? 2.220 -9.959 13.075 1.00 97.88 230 ASP A CA 1
ATOM 1665 C C . ASP A 1 230 ? 0.847 -9.762 12.431 1.00 97.88 230 ASP A C 1
ATOM 1667 O O . ASP A 1 230 ? 0.646 -9.958 11.229 1.00 97.88 230 ASP A O 1
ATOM 1671 N N . THR A 1 231 ? -0.131 -9.388 13.253 1.00 96.94 231 THR A N 1
ATOM 1672 C CA . THR A 1 231 ? -1.511 -9.175 12.817 1.00 96.94 231 THR A CA 1
ATOM 1673 C C . THR A 1 231 ? -1.950 -7.748 13.092 1.00 96.94 231 THR A C 1
ATOM 1675 O O . THR A 1 231 ? -1.871 -7.273 14.221 1.00 96.94 231 THR A O 1
ATOM 1678 N N . VAL A 1 232 ? -2.496 -7.099 12.068 1.00 94.44 232 VAL A N 1
ATOM 1679 C CA . VAL A 1 232 ? -3.198 -5.819 12.192 1.00 94.44 232 VAL A CA 1
ATOM 1680 C C . VAL A 1 232 ? -4.691 -6.083 12.061 1.00 94.44 232 VAL A C 1
ATOM 1682 O O . VAL A 1 232 ? -5.121 -6.830 11.183 1.00 94.44 232 VAL A O 1
ATOM 1685 N N . THR A 1 233 ? -5.495 -5.486 12.938 1.00 93.75 233 THR A N 1
ATOM 1686 C CA . THR A 1 233 ? -6.957 -5.574 12.853 1.00 93.75 233 THR A CA 1
ATOM 1687 C C . THR A 1 233 ? -7.512 -4.262 12.327 1.00 93.75 233 THR A C 1
ATOM 1689 O O . THR A 1 233 ? -7.246 -3.212 12.905 1.00 93.75 233 THR A O 1
ATOM 1692 N N . VAL A 1 234 ? -8.298 -4.333 11.255 1.00 92.88 234 VAL A N 1
ATOM 1693 C CA . VAL A 1 234 ? -9.018 -3.192 10.684 1.00 92.88 234 VAL A CA 1
ATOM 1694 C C . VAL A 1 234 ? -10.500 -3.538 10.680 1.00 92.88 234 VAL A C 1
ATOM 1696 O O . VAL A 1 234 ? -10.911 -4.481 10.000 1.00 92.88 234 VAL A O 1
ATOM 1699 N N . LYS A 1 235 ? -11.310 -2.808 11.459 1.00 90.38 235 LYS A N 1
ATOM 1700 C CA . LYS A 1 235 ? -12.772 -3.007 11.530 1.00 90.38 235 LYS A CA 1
ATOM 1701 C C . LYS A 1 235 ? -13.151 -4.475 11.785 1.00 90.38 235 LYS A C 1
ATOM 1703 O O . LYS A 1 235 ? -13.915 -5.086 11.040 1.00 90.38 235 LYS A O 1
ATOM 1708 N N . GLY A 1 236 ? -12.539 -5.067 12.811 1.00 89.94 236 GLY A N 1
ATOM 1709 C CA . GLY A 1 236 ? -12.759 -6.462 13.217 1.00 89.94 236 GLY A CA 1
ATOM 1710 C C . GLY A 1 236 ? -12.133 -7.522 12.301 1.00 89.94 236 GLY A C 1
ATOM 1711 O O . GLY A 1 236 ? -12.105 -8.697 12.664 1.00 89.94 236 GLY A O 1
ATOM 1712 N N . THR A 1 237 ? -11.584 -7.141 11.145 1.00 95.25 237 THR A N 1
ATOM 1713 C CA . THR A 1 237 ? -10.911 -8.080 10.241 1.00 95.25 237 THR A CA 1
ATOM 1714 C C . THR A 1 237 ? -9.422 -8.117 10.542 1.00 95.25 237 THR A C 1
ATOM 1716 O O . THR A 1 237 ? -8.749 -7.090 10.514 1.00 95.25 237 THR A O 1
ATOM 1719 N N . LYS A 1 238 ? -8.909 -9.316 10.823 1.00 96.75 238 LYS A N 1
ATOM 1720 C CA . LYS A 1 238 ? -7.487 -9.571 11.068 1.00 96.75 238 LYS A CA 1
ATOM 1721 C C . LYS A 1 238 ? -6.754 -9.778 9.750 1.00 96.75 238 LYS A C 1
ATOM 1723 O O . LYS A 1 238 ? -7.155 -10.640 8.968 1.00 96.75 238 LYS A O 1
ATOM 1728 N N . TYR A 1 239 ? -5.665 -9.047 9.554 1.00 97.56 239 TYR A N 1
ATOM 1729 C CA . TYR A 1 239 ? -4.770 -9.195 8.418 1.00 97.56 239 TYR A CA 1
ATOM 1730 C C . TYR A 1 239 ? -3.352 -9.510 8.879 1.00 97.56 239 TYR A C 1
ATOM 1732 O O . TYR A 1 239 ? -2.839 -8.878 9.803 1.00 97.56 239 TYR A O 1
ATOM 1740 N N . LYS A 1 240 ? -2.703 -10.459 8.206 1.00 98.19 240 LYS A N 1
ATOM 1741 C CA . LYS A 1 240 ? -1.324 -10.849 8.506 1.00 98.19 240 LYS A CA 1
ATOM 1742 C C . LYS A 1 240 ? -0.325 -9.965 7.760 1.00 98.19 240 LYS A C 1
ATOM 1744 O O . LYS A 1 240 ? -0.420 -9.820 6.543 1.00 98.19 240 LYS A O 1
ATOM 1749 N N . VAL A 1 241 ? 0.663 -9.428 8.466 1.00 98.19 241 VAL A N 1
ATOM 1750 C CA . VAL A 1 241 ? 1.760 -8.661 7.867 1.00 98.19 241 VAL A CA 1
ATOM 1751 C C . VAL A 1 241 ? 2.685 -9.622 7.119 1.00 98.19 241 VAL A C 1
ATOM 1753 O O . VAL A 1 241 ? 3.282 -10.516 7.721 1.00 98.19 241 VAL A O 1
ATOM 1756 N N . ILE A 1 242 ? 2.795 -9.464 5.800 1.00 97.88 242 ILE A N 1
ATOM 1757 C CA . ILE A 1 242 ? 3.641 -10.302 4.928 1.00 97.88 242 ILE A CA 1
ATOM 1758 C C . ILE A 1 242 ? 4.929 -9.603 4.493 1.00 97.88 242 ILE A C 1
ATOM 1760 O O . ILE A 1 242 ? 5.885 -10.277 4.101 1.00 97.88 242 ILE A O 1
ATOM 1764 N N . GLY A 1 243 ? 4.970 -8.278 4.604 1.00 96.94 243 GLY A N 1
ATOM 1765 C CA . GLY A 1 243 ? 6.125 -7.476 4.247 1.00 96.94 243 GLY A CA 1
ATOM 1766 C C . GLY A 1 243 ? 6.101 -6.092 4.879 1.00 96.94 243 GLY A C 1
ATOM 1767 O O . GLY A 1 243 ? 5.064 -5.647 5.380 1.00 96.94 243 GLY A O 1
ATOM 1768 N N . VAL A 1 244 ? 7.267 -5.452 4.845 1.00 95.81 244 VAL A N 1
ATOM 1769 C CA . VAL A 1 244 ? 7.502 -4.049 5.208 1.00 95.81 244 VAL A CA 1
ATOM 1770 C C . VAL A 1 244 ? 8.306 -3.394 4.106 1.00 95.81 244 VAL A C 1
ATOM 1772 O O . VAL A 1 244 ? 9.393 -3.948 3.806 1.00 95.81 244 VAL A O 1
#

pLDDT: mean 84.66, std 13.53, range [40.44, 98.19]